Protein 3TXS (pdb70)

Nearest PDB structures (foldseek):
  3txs-assembly1_C  TM=1.005E+00  e=1.847E-13  Biquartavirus 44RR2
  8szz-assembly1_R  TM=8.416E-01  e=1.935E-01  synthetic construct
  8szz-assembly1_Q  TM=8.413E-01  e=2.069E-01  synthetic construct
  8szz-assembly1_v  TM=8.410E-01  e=2.069E-01  synthetic construct
  3txs-assembly1_C  TM=1.002E+00  e=6.430E-13  Biquartavirus 44RR2

CATH classification: 1.10.287.1060

Structure (mmCIF, N/CA/C/O backbone):
data_3TXS
#
_entry.id   3TXS
#
_cell.length_a   140.605
_cell.length_b   140.605
_cell.length_c   53.639
_cell.angle_alpha   90.00
_cell.angle_beta   90.00
_cell.angle_gamma   120.00
#
_symmetry.space_group_name_H-M   'H 3'
#
loop_
_entity.id
_entity.type
_entity.pdbx_description
1 polymer 'Terminase DNA packaging enzyme small subunit'
2 water water
#
loop_
_atom_site.group_PDB
_atom_site.id
_atom_site.type_symbol
_atom_site.label_atom_id
_atom_site.label_alt_id
_atom_site.label_comp_id
_atom_site.label_asym_id
_atom_site.label_entity_id
_atom_site.label_seq_id
_atom_site.pdbx_PDB_ins_code
_atom_site.Cartn_x
_atom_site.Cartn_y
_atom_site.Cartn_z
_atom_site.occupancy
_atom_site.B_iso_or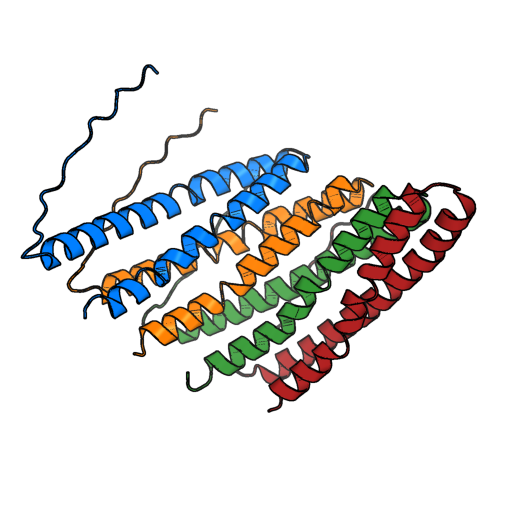_equiv
_atom_site.auth_seq_id
_atom_site.auth_comp_id
_atom_site.auth_asym_id
_atom_site.auth_atom_id
_atom_site.pdbx_PDB_model_num
ATOM 1 N N . GLN A 1 1 ? 35.148 4.592 44.414 1.00 53.33 25 GLN A N 1
ATOM 2 C CA . GLN A 1 1 ? 34.297 5.560 45.178 1.00 53.18 25 GLN A CA 1
ATOM 3 C C . GLN A 1 1 ? 35.098 6.321 46.247 1.00 52.64 25 GLN A C 1
ATOM 4 O O . GLN A 1 1 ? 35.553 5.721 47.230 1.00 52.94 25 GLN A O 1
ATOM 10 N N . VAL A 1 2 ? 35.271 7.635 46.069 1.00 51.68 26 VAL A N 1
ATOM 11 C CA . VAL A 1 2 ? 34.690 8.401 44.956 1.00 50.67 26 VAL A CA 1
ATOM 12 C C . VAL A 1 2 ? 35.380 8.080 43.625 1.00 49.74 26 VAL A C 1
ATOM 13 O O . VAL A 1 2 ? 36.600 8.223 43.499 1.00 49.88 26 VAL A O 1
ATOM 17 N N . TYR A 1 3 ? 34.592 7.631 42.646 1.00 48.38 27 TYR A N 1
ATOM 18 C CA . TYR A 1 3 ? 35.113 7.305 41.319 1.00 46.97 27 TYR A CA 1
ATOM 19 C C . TYR A 1 3 ? 35.677 8.554 40.662 1.00 46.06 27 TYR A C 1
ATOM 20 O O . TYR A 1 3 ? 35.185 9.658 40.897 1.00 45.90 27 TYR A O 1
ATOM 29 N N . ALA A 1 4 ? 36.721 8.375 39.857 1.00 44.91 28 ALA A N 1
ATOM 30 C CA . ALA A 1 4 ? 37.252 9.461 39.042 1.00 43.68 28 ALA A CA 1
ATOM 31 C C . ALA A 1 4 ? 36.136 9.946 38.118 1.00 42.74 28 ALA A C 1
ATOM 32 O O . ALA A 1 4 ? 35.421 9.125 37.538 1.00 42.79 28 ALA A O 1
ATOM 34 N N . PRO A 1 5 ? 35.958 11.275 38.004 1.00 41.58 29 PRO A N 1
ATOM 35 C CA . PRO A 1 5 ? 34.915 11.810 37.131 1.00 40.68 29 PRO A CA 1
ATOM 36 C C . PRO A 1 5 ? 35.249 11.553 35.672 1.00 39.59 29 PRO A C 1
ATOM 37 O O . PRO A 1 5 ? 36.427 11.530 35.304 1.00 39.84 29 PRO A O 1
ATOM 41 N N . LEU A 1 6 ? 34.225 11.342 34.850 1.00 38.04 30 LEU A N 1
ATOM 42 C CA . LEU A 1 6 ? 34.446 11.136 33.424 1.00 36.54 30 LEU A CA 1
ATOM 43 C C . LEU A 1 6 ? 34.909 12.425 32.755 1.00 35.89 30 LEU A C 1
ATOM 44 O O . LEU A 1 6 ? 34.315 13.482 32.957 1.00 35.82 30 LEU A O 1
ATOM 49 N N . VAL A 1 7 ? 35.978 12.338 31.971 1.00 35.23 31 VAL A N 1
ATOM 50 C CA . VAL A 1 7 ? 36.363 13.449 31.109 1.00 34.63 31 VAL A CA 1
ATOM 51 C C . VAL A 1 7 ? 35.868 13.121 29.709 1.00 33.96 31 VAL A C 1
ATOM 52 O O . VAL A 1 7 ? 36.257 12.108 29.117 1.00 33.97 31 VAL A O 1
ATOM 56 N N . LEU A 1 8 ? 34.987 13.972 29.197 1.00 37.85 32 LEU A N 1
ATOM 57 C CA . LEU A 1 8 ? 34.420 13.791 27.865 1.00 36.31 32 LEU A CA 1
ATOM 58 C C . LEU A 1 8 ? 35.450 14.139 26.792 1.00 36.17 32 LEU A C 1
ATOM 59 O O . LEU A 1 8 ? 36.285 15.023 26.992 1.00 37.86 32 LEU A O 1
ATOM 64 N N . ARG A 1 9 ? 35.384 13.446 25.659 1.00 34.62 33 ARG A N 1
ATOM 65 C CA . ARG A 1 9 ? 36.323 13.660 24.559 1.00 34.05 33 ARG A CA 1
ATOM 66 C C . ARG A 1 9 ? 35.568 14.031 23.288 1.00 32.94 33 ARG A C 1
ATOM 67 O O . ARG A 1 9 ? 34.655 13.324 22.875 1.00 31.88 33 ARG A O 1
ATOM 75 N N . ASP A 1 10 ? 35.944 15.158 22.692 1.00 33.13 34 ASP A N 1
ATOM 76 C CA . ASP A 1 10 ? 35.314 15.642 21.472 1.00 32.57 34 ASP A CA 1
ATOM 77 C C . ASP A 1 10 ? 35.901 14.963 20.259 1.00 31.92 34 ASP A C 1
ATOM 78 O O . ASP A 1 10 ? 37.128 14.896 20.123 1.00 32.65 34 ASP A O 1
ATOM 83 N N . PRO A 1 11 ? 35.033 14.486 19.353 1.00 30.59 35 PRO A N 1
ATOM 84 C CA . PRO A 1 11 ? 35.532 14.026 18.072 1.00 30.31 35 PRO A CA 1
ATOM 85 C C . PRO A 1 11 ? 35.833 15.216 17.167 1.00 30.99 35 PRO A C 1
ATOM 86 O O . PRO A 1 11 ? 35.406 16.343 17.441 1.00 31.20 35 PRO A O 1
ATOM 90 N N . VAL A 1 12 ? 36.587 14.965 16.108 1.00 31.34 36 VAL A N 1
ATOM 91 C CA . VAL A 1 12 ? 36.790 15.960 15.073 1.00 31.98 36 VAL A CA 1
ATOM 92 C C . VAL A 1 12 ? 35.824 15.609 13.951 1.00 31.54 36 VAL A C 1
ATOM 93 O O . VAL A 1 12 ? 35.867 14.498 13.414 1.00 30.65 36 VAL A O 1
ATOM 97 N N . SER A 1 13 ? 34.938 16.546 13.620 1.00 31.87 37 SER A N 1
ATOM 98 C CA . SER A 1 13 ? 33.899 16.295 12.620 1.00 31.83 37 SER A CA 1
ATOM 99 C C . SER A 1 13 ? 34.184 16.979 11.290 1.00 32.72 37 SER A C 1
ATOM 100 O O . SER A 1 13 ? 34.897 17.983 11.240 1.00 33.54 37 SER A O 1
ATOM 103 N N . ASN A 1 14 ? 33.624 16.425 10.217 1.00 32.74 38 ASN A N 1
ATOM 104 C CA . ASN A 1 14 ? 33.887 16.898 8.859 1.00 33.73 38 ASN A CA 1
ATOM 105 C C . ASN A 1 14 ? 32.605 16.903 8.024 1.00 33.85 38 ASN A C 1
ATOM 106 O O . ASN A 1 14 ? 32.402 15.997 7.222 1.00 32.77 38 ASN A O 1
ATOM 111 N N . PRO A 1 15 ? 31.728 17.919 8.211 1.00 34.85 39 PRO A N 1
ATOM 112 C CA . PRO A 1 15 ? 30.432 17.910 7.518 1.00 35.37 39 PRO A CA 1
ATOM 113 C C . PRO A 1 15 ? 30.558 17.871 5.990 1.00 36.50 39 PRO A C 1
ATOM 114 O O . PRO A 1 15 ? 29.674 17.344 5.311 1.00 36.54 39 PRO A O 1
ATOM 118 N N . ASN A 1 16 ? 31.647 18.415 5.459 1.00 37.50 40 ASN A N 1
ATOM 119 C CA . ASN A 1 16 ? 31.851 18.420 4.011 1.00 38.87 40 ASN A CA 1
ATOM 120 C C . ASN A 1 16 ? 32.842 17.360 3.510 1.00 38.38 40 ASN A C 1
ATOM 121 O O . ASN A 1 16 ? 33.228 17.352 2.337 1.00 38.84 40 ASN A O 1
ATOM 126 N N . ASN A 1 17 ? 33.231 16.466 4.417 1.00 37.44 41 ASN A N 1
ATOM 127 C CA . ASN A 1 17 ? 33.946 15.241 4.077 1.00 37.27 41 ASN A CA 1
ATOM 128 C C . ASN A 1 17 ? 33.526 14.147 5.056 1.00 35.82 41 ASN A C 1
ATOM 129 O O . ASN A 1 17 ? 34.343 13.597 5.802 1.00 35.74 41 ASN A O 1
ATOM 134 N N . ARG A 1 18 ? 32.233 13.834 5.029 1.00 35.08 42 ARG A N 1
ATOM 135 C CA . ARG A 1 18 ? 31.601 13.005 6.055 1.00 34.52 42 ARG A CA 1
ATOM 136 C C . ARG A 1 18 ? 32.051 11.546 6.047 1.00 33.12 42 ARG A C 1
ATOM 137 O O . ARG A 1 18 ? 32.009 10.895 7.088 1.00 32.22 42 ARG A O 1
ATOM 145 N N . LYS A 1 19 ? 32.499 11.031 4.900 1.00 33.07 43 LYS A N 1
ATOM 146 C CA . LYS A 1 19 ? 32.885 9.610 4.845 1.00 32.25 43 LYS A CA 1
ATOM 147 C C . LYS A 1 19 ? 33.891 9.215 5.932 1.00 31.24 43 LYS A C 1
ATOM 148 O O . LYS A 1 19 ? 33.778 8.138 6.508 1.00 30.37 43 LYS A O 1
ATOM 154 N N . ILE A 1 20 ? 34.853 10.090 6.224 1.00 30.83 44 ILE A N 1
ATOM 155 C CA . ILE A 1 20 ? 35.837 9.790 7.262 1.00 30.27 44 ILE A CA 1
ATOM 156 C C . ILE A 1 20 ? 35.191 9.695 8.659 1.00 28.73 44 ILE A C 1
ATOM 157 O O . ILE A 1 20 ? 35.574 8.846 9.462 1.00 27.84 44 ILE A O 1
ATOM 162 N N . ASP A 1 21 ? 34.187 10.537 8.914 1.00 28.17 45 ASP A N 1
ATOM 163 C CA . ASP A 1 21 ? 33.411 10.481 10.159 1.00 26.89 45 ASP A CA 1
ATOM 164 C C . ASP A 1 21 ? 32.578 9.217 10.209 1.00 26.00 45 ASP A C 1
ATOM 165 O O . ASP A 1 21 ? 32.443 8.594 11.254 1.00 25.34 45 ASP A O 1
ATOM 170 N N . GLN A 1 22 ? 31.997 8.865 9.069 1.00 25.90 46 GLN A N 1
ATOM 171 C CA . GLN A 1 22 ? 31.179 7.671 8.951 1.00 25.83 46 GLN A CA 1
ATOM 172 C C . GLN A 1 22 ? 32.033 6.426 9.239 1.00 25.20 46 GLN A C 1
ATOM 173 O O . GLN A 1 22 ? 31.609 5.538 9.985 1.00 24.13 46 GLN A O 1
ATOM 179 N N . ASP A 1 23 ? 33.240 6.384 8.672 1.00 25.42 47 ASP A N 1
ATOM 180 C CA . ASP A 1 23 ? 34.195 5.306 8.963 1.00 25.01 47 ASP A CA 1
ATOM 181 C C . ASP A 1 23 ? 34.472 5.208 10.467 1.00 24.60 47 ASP A C 1
ATOM 182 O O . ASP A 1 23 ? 34.383 4.123 11.041 1.00 24.13 47 ASP A O 1
ATOM 187 N N . ASP A 1 24 ? 34.806 6.338 11.096 1.00 24.08 48 ASP A N 1
ATOM 188 C CA . ASP A 1 24 ? 35.140 6.378 12.527 1.00 23.97 48 ASP A CA 1
ATOM 189 C C . ASP A 1 24 ? 33.954 5.973 13.395 1.00 23.43 48 ASP A C 1
ATOM 190 O O . ASP A 1 24 ? 34.117 5.296 14.422 1.00 22.83 48 ASP A O 1
ATOM 195 N N . ASP A 1 25 ? 32.759 6.386 12.979 1.00 23.25 49 ASP A N 1
ATOM 196 C CA . ASP A 1 25 ? 31.545 6.087 13.737 1.00 22.73 49 ASP A CA 1
ATOM 197 C C . ASP A 1 25 ? 31.154 4.618 13.644 1.00 22.34 49 ASP A C 1
ATOM 198 O O . ASP A 1 25 ? 30.684 4.037 14.617 1.00 20.62 49 ASP A O 1
ATOM 203 N N . TYR A 1 26 ? 31.373 4.015 12.479 1.00 22.38 50 TYR A N 1
ATOM 204 C CA . TYR A 1 26 ? 31.231 2.569 12.346 1.00 22.49 50 TYR A CA 1
ATOM 205 C C . TYR A 1 26 ? 32.133 1.835 13.351 1.00 22.77 50 TYR A C 1
ATOM 206 O O . TYR A 1 26 ? 31.683 0.907 14.031 1.00 22.61 50 TYR A O 1
ATOM 215 N N . GLU A 1 27 ? 33.396 2.253 13.451 1.00 22.94 51 GLU A N 1
ATOM 216 C CA . GLU A 1 27 ? 34.337 1.612 14.370 1.00 23.76 51 GLU A CA 1
ATOM 217 C C . GLU A 1 27 ? 33.891 1.782 15.825 1.00 23.30 51 GLU A C 1
ATOM 218 O O . GLU A 1 27 ? 33.979 0.844 16.620 1.00 23.17 51 GLU A O 1
ATOM 224 N N . LEU A 1 28 ? 33.391 2.970 16.159 1.00 23.15 52 LEU A N 1
ATOM 225 C CA . LEU A 1 28 ? 32.889 3.228 17.512 1.00 23.49 52 LEU A CA 1
ATOM 226 C C . LEU A 1 28 ? 31.671 2.366 17.822 1.00 22.95 52 LEU A C 1
ATOM 227 O O . LEU A 1 28 ? 31.613 1.741 18.879 1.00 22.76 52 LEU A O 1
ATOM 232 N N . VAL A 1 29 ? 30.713 2.337 16.897 1.00 22.95 53 VAL A N 1
ATOM 233 C CA . VAL A 1 29 ? 29.484 1.553 17.068 1.00 23.31 53 VAL A CA 1
ATOM 234 C C . VAL A 1 29 ? 29.806 0.063 17.211 1.00 23.11 53 VAL A C 1
ATOM 235 O O . VAL A 1 29 ? 29.248 -0.619 18.082 1.00 23.31 53 VAL A O 1
ATOM 239 N N . ARG A 1 30 ? 30.701 -0.438 16.362 1.00 22.95 54 ARG A N 1
ATOM 240 C CA . ARG A 1 30 ? 31.077 -1.852 16.425 1.00 22.92 54 ARG A CA 1
ATOM 241 C C . ARG A 1 30 ? 31.785 -2.191 17.735 1.00 23.32 54 ARG A C 1
ATOM 242 O O . ARG A 1 30 ? 31.490 -3.213 18.369 1.00 23.24 54 ARG A O 1
ATOM 250 N N . ARG A 1 31 ? 32.724 -1.342 18.137 1.00 23.89 55 ARG A N 1
ATOM 251 C CA . ARG A 1 31 ? 33.383 -1.491 19.430 1.00 24.88 55 ARG A CA 1
ATOM 252 C C . ARG A 1 31 ? 32.371 -1.580 20.579 1.00 24.74 55 ARG A C 1
ATOM 253 O O . ARG A 1 31 ? 32.444 -2.500 21.392 1.00 24.86 55 ARG A O 1
ATOM 261 N N . ASN A 1 32 ? 31.435 -0.631 20.639 1.00 24.99 56 ASN A N 1
ATOM 262 C CA . ASN A 1 32 ? 30.378 -0.630 21.671 1.00 25.25 56 ASN A CA 1
ATOM 263 C C . ASN A 1 32 ? 29.523 -1.892 21.659 1.00 25.01 56 ASN A C 1
ATOM 264 O O . ASN A 1 32 ? 29.138 -2.392 22.713 1.00 24.24 56 ASN A O 1
ATOM 269 N N . MET A 1 33 ? 29.207 -2.386 20.467 1.00 24.85 57 MET A N 1
ATOM 270 C CA . MET A 1 33 ? 28.440 -3.624 20.330 1.00 25.75 57 MET A CA 1
ATOM 271 C C . MET A 1 33 ? 29.212 -4.825 20.892 1.00 24.80 57 MET A C 1
ATOM 272 O O . MET A 1 33 ? 28.634 -5.679 21.564 1.00 24.26 57 MET A O 1
ATOM 277 N N . HIS A 1 34 ? 30.513 -4.880 20.614 1.00 24.12 58 HIS A N 1
ATOM 278 C CA . HIS A 1 34 ? 31.364 -5.925 21.171 1.00 23.68 58 HIS A CA 1
ATOM 279 C C . HIS A 1 34 ? 31.448 -5.772 22.680 1.00 24.01 58 HIS A C 1
ATOM 280 O O . HIS A 1 34 ? 31.369 -6.760 23.406 1.00 24.02 58 HIS A O 1
ATOM 287 N N . TYR A 1 35 ? 31.563 -4.532 23.151 1.00 23.25 59 TYR A N 1
ATOM 288 C CA . TYR A 1 35 ? 31.592 -4.273 24.594 1.00 23.78 59 TYR A CA 1
ATOM 289 C C . TYR A 1 35 ? 30.302 -4.754 25.251 1.00 24.11 59 TYR A C 1
ATOM 290 O O . TYR A 1 35 ? 30.338 -5.376 26.303 1.00 24.51 59 TYR A O 1
ATOM 299 N N . GLN A 1 36 ? 29.165 -4.477 24.613 1.00 24.15 60 GLN A N 1
ATOM 300 C CA . GLN A 1 36 ? 27.874 -4.888 25.152 1.00 24.51 60 GLN A CA 1
ATOM 301 C C . GLN A 1 36 ? 27.742 -6.403 25.195 1.00 24.64 60 GLN A C 1
ATOM 302 O O . GLN A 1 36 ? 27.266 -6.947 26.183 1.00 24.63 60 GLN A O 1
ATOM 308 N N . SER A 1 37 ? 28.168 -7.067 24.123 1.00 24.56 61 SER A N 1
ATOM 309 C CA . SER A 1 37 ? 28.184 -8.530 24.074 1.00 25.34 61 SER A CA 1
ATOM 310 C C . SER A 1 37 ? 28.946 -9.077 25.277 1.00 25.78 61 SER A C 1
ATOM 311 O O . SER A 1 37 ? 28.441 -9.939 26.007 1.00 26.19 61 SER A O 1
ATOM 314 N N . GLN A 1 38 ? 30.143 -8.533 25.502 1.00 25.16 62 GLN A N 1
ATOM 315 C CA . GLN A 1 38 ? 31.007 -8.989 26.589 1.00 25.68 62 GLN A CA 1
ATOM 316 C C . GLN A 1 38 ? 30.388 -8.741 27.957 1.00 25.57 62 GLN A C 1
ATOM 317 O O . GLN A 1 38 ? 30.450 -9.612 28.820 1.00 25.73 62 GLN A O 1
ATOM 323 N N . MET A 1 39 ? 29.776 -7.570 28.146 1.00 24.82 63 MET A N 1
ATOM 324 C CA A MET A 1 39 ? 29.191 -7.234 29.442 0.50 25.57 63 MET A CA 1
ATOM 325 C CA B MET A 1 39 ? 29.169 -7.202 29.432 0.50 24.99 63 MET A CA 1
ATOM 326 C C . MET A 1 39 ? 27.923 -8.034 29.731 1.00 25.32 63 MET A C 1
ATOM 327 O O . MET A 1 39 ? 27.723 -8.491 30.859 1.00 25.14 63 MET A O 1
ATOM 336 N N . LEU A 1 40 ? 27.089 -8.228 28.710 1.00 24.39 64 LEU A N 1
ATOM 337 C CA . LEU A 1 40 ? 25.864 -9.017 28.861 1.00 24.49 64 LEU A CA 1
ATOM 338 C C . LEU A 1 40 ? 26.177 -10.457 29.236 1.00 25.10 64 LEU A C 1
ATOM 339 O O . LEU A 1 40 ? 25.539 -11.020 30.127 1.00 25.25 64 LEU A O 1
ATOM 344 N N . LEU A 1 41 ? 27.172 -11.045 28.577 1.00 25.27 65 LEU A N 1
ATOM 345 C CA . LEU A 1 41 ? 27.548 -12.432 28.874 1.00 26.50 65 LEU A CA 1
ATOM 346 C C . LEU A 1 41 ? 28.099 -12.568 30.282 1.00 27.12 65 LEU A C 1
ATOM 347 O O . LEU A 1 41 ? 27.826 -13.557 30.957 1.00 27.99 65 LEU A O 1
ATOM 352 N N . ASP A 1 42 ? 28.875 -11.571 30.713 1.00 27.34 66 ASP A N 1
ATOM 353 C CA . ASP A 1 42 ? 29.494 -11.561 32.034 1.00 28.71 66 ASP A CA 1
ATOM 354 C C . ASP A 1 42 ? 28.410 -11.524 33.109 1.00 28.68 66 ASP A C 1
ATOM 355 O O . ASP A 1 42 ? 28.458 -12.268 34.096 1.00 29.67 66 ASP A O 1
ATOM 360 N N . MET A 1 43 ? 27.423 -10.656 32.904 1.00 27.71 67 MET A N 1
ATOM 361 C CA . MET A 1 43 ? 26.295 -10.558 33.820 1.00 27.42 67 MET A CA 1
ATOM 362 C C . MET A 1 43 ? 25.455 -11.835 33.803 1.00 27.11 67 MET A C 1
ATOM 363 O O . MET A 1 43 ? 25.077 -12.336 34.854 1.00 26.92 67 MET A O 1
ATOM 368 N N . ALA A 1 44 ? 25.180 -12.355 32.610 1.00 26.67 68 ALA A N 1
ATOM 369 C CA . ALA A 1 44 ? 24.322 -13.537 32.452 1.00 27.03 68 ALA A CA 1
ATOM 370 C C . ALA A 1 44 ? 24.844 -14.770 33.203 1.00 28.28 68 ALA A C 1
ATOM 371 O O . ALA A 1 44 ? 24.069 -15.503 33.830 1.00 28.30 68 ALA A O 1
ATOM 373 N N . LYS A 1 45 ? 26.149 -15.010 33.125 1.00 28.74 69 LYS A N 1
ATOM 374 C CA . LYS A 1 45 ? 26.750 -16.177 33.784 1.00 30.16 69 LYS A CA 1
ATOM 375 C C . LYS A 1 45 ? 26.524 -16.150 35.292 1.00 30.71 69 LYS A C 1
ATOM 376 O O . LYS A 1 45 ? 26.198 -17.170 35.902 1.00 31.05 69 LYS A O 1
ATOM 382 N N . ILE A 1 46 ? 26.678 -14.970 35.882 1.00 30.05 70 ILE A N 1
ATOM 383 C CA . ILE A 1 46 ? 26.490 -14.806 37.327 1.00 30.91 70 ILE A CA 1
ATOM 384 C C . ILE A 1 46 ? 25.006 -14.807 37.685 1.00 30.02 70 ILE A C 1
ATOM 385 O O . ILE A 1 46 ? 24.602 -15.450 38.659 1.00 30.94 70 ILE A O 1
ATOM 390 N N . ALA A 1 47 ? 24.199 -14.103 36.891 1.00 28.91 71 ALA A N 1
ATOM 391 C CA . ALA A 1 47 ? 22.752 -14.046 37.119 1.00 27.64 71 ALA A CA 1
ATOM 392 C C . ALA A 1 47 ? 22.129 -15.434 37.042 1.00 27.74 71 ALA A C 1
ATOM 393 O O . ALA A 1 47 ? 21.241 -15.766 37.833 1.00 28.17 71 ALA A O 1
ATOM 395 N N . LEU A 1 48 ? 22.596 -16.241 36.090 1.00 27.04 72 LEU A N 1
ATOM 396 C CA . LEU A 1 48 ? 22.135 -17.620 35.956 1.00 27.36 72 LEU A CA 1
ATOM 397 C C . LEU A 1 48 ? 22.393 -18.448 37.212 1.00 28.85 72 LEU A C 1
ATOM 398 O O . LEU A 1 48 ? 21.487 -19.093 37.736 1.00 29.00 72 LEU A O 1
ATOM 403 N N . GLU A 1 49 ? 23.630 -18.437 37.695 1.00 29.74 73 GLU A N 1
ATOM 404 C CA . GLU A 1 49 ? 23.951 -19.252 38.856 1.00 31.43 73 GLU A CA 1
ATOM 405 C C . GLU A 1 49 ? 23.222 -18.740 40.097 1.00 31.93 73 GLU A C 1
ATOM 406 O O . GLU A 1 49 ? 22.722 -19.537 40.904 1.00 33.02 73 GLU A O 1
ATOM 412 N N . ASN A 1 50 ? 23.143 -17.417 40.237 1.00 31.54 74 ASN A N 1
ATOM 413 C CA . ASN A 1 50 ? 22.384 -16.797 41.334 1.00 32.23 74 ASN A CA 1
ATOM 414 C C . ASN A 1 50 ? 20.919 -17.235 41.308 1.00 32.10 74 ASN A C 1
ATOM 415 O O . ASN A 1 50 ? 20.346 -17.559 42.346 1.00 32.08 74 ASN A O 1
ATOM 420 N N . ALA A 1 51 ? 20.324 -17.231 40.112 1.00 31.43 75 ALA A N 1
ATOM 421 C CA . ALA A 1 51 ? 18.925 -17.624 39.917 1.00 31.72 75 ALA A CA 1
ATOM 422 C C . ALA A 1 51 ? 18.703 -19.100 40.204 1.00 32.83 75 ALA A C 1
ATOM 423 O O . ALA A 1 51 ? 17.676 -19.473 40.776 1.00 33.60 75 ALA A O 1
ATOM 425 N N . LYS A 1 52 ? 19.673 -19.933 39.822 1.00 33.70 76 LYS A N 1
ATOM 426 C CA . LYS A 1 52 ? 19.583 -21.383 40.006 1.00 35.19 76 LYS A CA 1
ATOM 427 C C . LYS A 1 52 ? 19.556 -21.741 41.481 1.00 37.19 76 LYS A C 1
ATOM 428 O O . LYS A 1 52 ? 18.863 -22.672 41.888 1.00 38.13 76 LYS A O 1
ATOM 434 N N . ASN A 1 53 ? 20.284 -20.966 42.276 1.00 38.11 77 ASN A N 1
ATOM 435 C CA . ASN A 1 53 ? 20.477 -21.261 43.692 1.00 40.47 77 ASN A CA 1
ATOM 436 C C . ASN A 1 53 ? 19.581 -20.455 44.644 1.00 40.91 77 ASN A C 1
ATOM 437 O O . ASN A 1 53 ? 19.533 -20.723 45.853 1.00 42.16 77 ASN A O 1
ATOM 442 N N . ALA A 1 54 ? 18.871 -19.474 44.094 1.00 40.66 78 ALA A N 1
ATOM 443 C CA . ALA A 1 54 ? 18.092 -18.526 44.888 1.00 41.00 78 ALA A CA 1
ATOM 444 C C . ALA A 1 54 ? 16.789 -19.087 45.442 1.00 41.86 78 ALA A C 1
ATOM 445 O O . ALA A 1 54 ? 16.314 -18.615 46.478 1.00 42.95 78 ALA A O 1
ATOM 447 N N . ASP A 1 55 ? 16.227 -20.093 44.765 1.00 42.21 79 ASP A N 1
ATOM 448 C CA . ASP A 1 55 ? 14.885 -20.633 45.074 1.00 42.68 79 ASP A CA 1
ATOM 449 C C . ASP A 1 55 ? 13.896 -19.465 45.112 1.00 41.32 79 ASP A C 1
ATOM 450 O O . ASP A 1 55 ? 13.152 -19.272 46.082 1.00 41.34 79 ASP A O 1
ATOM 455 N N . SER A 1 56 ? 13.927 -18.679 44.038 1.00 39.25 80 SER A N 1
ATOM 456 C CA . SER A 1 56 ? 13.278 -17.379 44.001 1.00 37.93 80 SER A CA 1
ATOM 457 C C . SER A 1 56 ? 12.791 -17.040 42.592 1.00 36.03 80 SER A C 1
ATOM 458 O O . SER A 1 56 ? 13.602 -16.826 41.683 1.00 35.52 80 SER A O 1
ATOM 461 N N . PRO A 1 57 ? 11.458 -17.014 42.400 1.00 34.74 81 PRO A N 1
ATOM 462 C CA . PRO A 1 57 ? 10.865 -16.618 41.123 1.00 32.97 81 PRO A CA 1
ATOM 463 C C . PRO A 1 57 ? 11.374 -15.270 40.619 1.00 31.44 81 PRO A C 1
ATOM 464 O O . PRO A 1 57 ? 11.603 -15.107 39.415 1.00 29.93 81 PRO A O 1
ATOM 468 N N . ARG A 1 58 ? 11.562 -14.315 41.527 1.00 30.91 82 ARG A N 1
ATOM 469 C CA . ARG A 1 58 ? 12.068 -12.996 41.147 1.00 30.62 82 ARG A CA 1
ATOM 470 C C . ARG A 1 58 ? 13.389 -13.101 40.379 1.00 29.72 82 ARG A C 1
ATOM 471 O O . ARG A 1 58 ? 13.574 -12.445 39.355 1.00 28.95 82 ARG A O 1
ATOM 479 N N . HIS A 1 59 ? 14.297 -13.939 40.876 1.00 30.33 83 HIS A N 1
ATOM 480 C CA . HIS A 1 59 ? 15.594 -14.153 40.232 1.00 30.30 83 HIS A CA 1
ATOM 481 C C . HIS A 1 59 ? 15.450 -14.710 38.816 1.00 29.71 83 HIS A C 1
ATOM 482 O O . HIS A 1 59 ? 16.133 -14.261 37.887 1.00 29.35 83 HIS A O 1
ATOM 489 N N . VAL A 1 60 ? 14.550 -15.677 38.654 1.00 29.52 84 VAL A N 1
ATOM 490 C CA . VAL A 1 60 ? 14.303 -16.286 37.343 1.00 29.30 84 VAL A CA 1
ATOM 491 C C . VAL A 1 60 ? 13.685 -15.251 36.391 1.00 28.70 84 VAL A C 1
ATOM 492 O O . VAL A 1 60 ? 14.044 -15.195 35.215 1.00 28.04 84 VAL A O 1
ATOM 496 N N . GLU A 1 61 ? 12.772 -14.435 36.919 1.00 28.87 85 GLU A N 1
ATOM 497 C CA . GLU A 1 61 ? 12.087 -13.400 36.143 1.00 29.30 85 GLU A CA 1
ATOM 498 C C . GLU A 1 61 ? 13.078 -12.401 35.552 1.00 28.39 85 GLU A C 1
ATOM 499 O O . GLU A 1 61 ? 13.003 -12.062 34.358 1.00 27.61 85 GLU A O 1
ATOM 505 N N . VAL A 1 62 ? 14.020 -11.951 36.376 1.00 28.35 86 VAL A N 1
ATOM 506 C CA . VAL A 1 62 ? 15.007 -10.969 35.927 1.00 28.39 86 VAL A CA 1
ATOM 507 C C . VAL A 1 62 ? 16.025 -11.631 34.995 1.00 27.89 86 VAL A C 1
ATOM 508 O O . VAL A 1 62 ? 16.549 -10.997 34.072 1.00 27.54 86 VAL A O 1
ATOM 512 N N . PHE A 1 63 ? 16.283 -12.916 35.214 1.00 28.27 87 PHE A N 1
ATOM 513 C CA . PHE A 1 63 ? 17.163 -13.640 34.320 1.00 27.72 87 PHE A CA 1
ATOM 514 C C . PHE A 1 63 ? 16.563 -13.724 32.919 1.00 27.18 87 PHE A C 1
ATOM 515 O O . PHE A 1 63 ? 17.277 -13.516 31.939 1.00 26.61 87 PHE A O 1
ATOM 523 N N . ALA A 1 64 ? 15.266 -14.023 32.833 1.00 26.84 88 ALA A N 1
ATOM 524 C CA . ALA A 1 64 ? 14.562 -14.035 31.542 1.00 26.68 88 ALA A CA 1
ATOM 525 C C . ALA A 1 64 ? 14.596 -12.662 30.872 1.00 26.74 88 ALA A C 1
ATOM 526 O O . ALA A 1 64 ? 14.811 -12.554 29.663 1.00 26.12 88 ALA A O 1
ATOM 528 N N . GLN A 1 65 ? 14.388 -11.612 31.666 1.00 26.82 89 GLN A N 1
ATOM 529 C CA . GLN A 1 65 ? 14.511 -10.232 31.184 1.00 27.25 89 GLN A CA 1
ATOM 530 C C . GLN A 1 65 ? 15.899 -9.944 30.602 1.00 26.47 89 GLN A C 1
ATOM 531 O O . GLN A 1 65 ? 16.016 -9.319 29.537 1.00 26.47 89 GLN A O 1
ATOM 537 N N . LEU A 1 66 ? 16.935 -10.417 31.292 1.00 26.49 90 LEU A N 1
ATOM 538 C CA . LEU A 1 66 ? 18.325 -10.254 30.862 1.00 26.06 90 LEU A CA 1
ATOM 539 C C . LEU A 1 66 ? 18.579 -10.952 29.529 1.00 26.30 90 LEU A C 1
ATOM 540 O O . LEU A 1 66 ? 19.249 -10.400 28.637 1.00 26.30 90 LEU A O 1
ATOM 545 N N . MET A 1 67 ? 18.027 -12.159 29.397 1.00 25.72 91 MET A N 1
ATOM 546 C CA . MET A 1 67 ? 18.099 -12.930 28.156 1.00 26.04 91 MET A CA 1
ATOM 547 C C . MET A 1 67 ? 17.415 -12.200 27.011 1.00 25.02 91 MET A C 1
ATOM 548 O O . MET A 1 67 ? 17.919 -12.203 25.894 1.00 25.33 91 MET A O 1
ATOM 553 N N . GLY A 1 68 ? 16.272 -11.575 27.299 1.00 24.79 92 GLY A N 1
ATOM 554 C CA . GLY A 1 68 ? 15.557 -10.770 26.309 1.00 25.01 92 GLY A CA 1
ATOM 555 C C . GLY A 1 68 ? 16.409 -9.630 25.785 1.00 24.90 92 GLY A C 1
ATOM 556 O O . GLY A 1 68 ? 16.461 -9.376 24.574 1.00 24.52 92 GLY A O 1
ATOM 557 N N . GLN A 1 69 ? 17.100 -8.958 26.694 1.00 25.03 93 GLN A N 1
ATOM 558 C CA . GLN A 1 69 ? 17.962 -7.845 26.311 1.00 25.50 93 GLN A CA 1
ATOM 559 C C . GLN A 1 69 ? 19.180 -8.330 25.546 1.00 25.78 93 GLN A C 1
ATOM 560 O O . GLN A 1 69 ? 19.621 -7.687 24.587 1.00 25.96 93 GLN A O 1
ATOM 566 N N . MET A 1 70 ? 19.725 -9.468 25.974 1.00 26.29 94 MET A N 1
ATOM 567 C CA A MET A 1 70 ? 20.863 -10.065 25.294 0.70 26.84 94 MET A CA 1
ATOM 568 C CA B MET A 1 70 ? 20.863 -10.074 25.294 0.30 26.64 94 MET A CA 1
ATOM 569 C C . MET A 1 70 ? 20.505 -10.369 23.838 1.00 26.85 94 MET A C 1
ATOM 570 O O . MET A 1 70 ? 21.274 -10.075 22.926 1.00 27.08 94 MET A O 1
ATOM 579 N N . THR A 1 71 ? 19.320 -10.937 23.619 1.00 26.38 95 THR A N 1
ATOM 580 C CA . THR A 1 71 ? 18.859 -11.257 22.265 1.00 26.45 95 THR A CA 1
ATOM 581 C C . THR A 1 71 ? 18.672 -10.006 21.398 1.00 26.74 95 THR A C 1
ATOM 582 O O . THR A 1 71 ? 19.089 -9.970 20.233 1.00 26.09 95 THR A O 1
ATOM 586 N N . THR A 1 72 ? 18.027 -9.004 21.980 1.00 26.83 96 THR A N 1
ATOM 587 C CA . THR A 1 72 ? 17.779 -7.714 21.323 1.00 27.94 96 THR A CA 1
ATOM 588 C C . THR A 1 72 ? 19.088 -7.045 20.928 1.00 28.41 96 THR A C 1
ATOM 589 O O . THR A 1 72 ? 19.263 -6.627 19.781 1.00 28.67 96 THR A O 1
ATOM 593 N N . THR A 1 73 ? 20.012 -6.955 21.881 1.00 28.52 97 THR A N 1
ATOM 594 C CA . THR A 1 73 ? 21.306 -6.335 21.629 1.00 29.23 97 THR A CA 1
ATOM 595 C C . THR A 1 73 ? 22.079 -7.157 20.598 1.00 29.99 97 THR A C 1
ATOM 596 O O . THR A 1 73 ? 22.623 -6.616 19.632 1.00 30.47 97 THR A O 1
ATOM 600 N N . ASN A 1 74 ? 22.071 -8.472 20.777 1.00 31.06 98 ASN A N 1
ATOM 601 C CA . ASN A 1 74 ? 22.703 -9.400 19.839 1.00 31.67 98 ASN A CA 1
ATOM 602 C C . ASN A 1 74 ? 22.229 -9.271 18.385 1.00 31.91 98 ASN A C 1
ATOM 603 O O . ASN A 1 74 ? 23.058 -9.223 17.464 1.00 31.85 98 ASN A O 1
ATOM 608 N N . LYS A 1 75 ? 20.909 -9.199 18.177 1.00 31.92 99 LYS A N 1
ATOM 609 C CA . LYS A 1 75 ? 20.330 -9.122 16.830 1.00 32.33 99 LYS A CA 1
ATOM 610 C C . LYS A 1 75 ? 20.690 -7.822 16.084 1.00 31.71 99 LYS A C 1
ATOM 611 O O . LYS A 1 75 ? 20.683 -7.772 14.839 1.00 31.20 99 LYS A O 1
ATOM 617 N N . GLU A 1 76 ? 21.025 -6.784 16.844 1.00 30.33 100 GLU A N 1
ATOM 618 C CA . GLU A 1 76 ? 21.416 -5.501 16.266 1.00 30.35 100 GLU A CA 1
ATOM 619 C C . GLU A 1 76 ? 22.762 -5.546 15.534 1.00 30.37 100 GLU A C 1
ATOM 620 O O . GLU A 1 76 ? 23.024 -4.718 14.665 1.00 29.63 100 GLU A O 1
ATOM 626 N N . MET A 1 77 ? 23.592 -6.538 15.854 1.00 30.33 101 MET A N 1
ATOM 627 C CA . MET A 1 77 ? 24.900 -6.666 15.216 1.00 31.74 101 MET A CA 1
ATOM 628 C C . MET A 1 77 ? 24.803 -6.875 13.701 1.00 30.81 101 MET A C 1
ATOM 629 O O . MET A 1 77 ? 25.501 -6.216 12.933 1.00 30.15 101 MET A O 1
ATOM 634 N N . LEU A 1 78 ? 23.945 -7.795 13.267 1.00 30.24 102 LEU A N 1
ATOM 635 C CA . LEU A 1 78 ? 23.794 -8.027 11.834 1.00 30.63 102 LEU A CA 1
ATOM 636 C C . LEU A 1 78 ? 22.960 -6.935 11.177 1.00 30.14 102 LEU A C 1
ATOM 637 O O . LEU A 1 78 ? 23.129 -6.649 9.988 1.00 30.25 102 LEU A O 1
ATOM 642 N N . LYS A 1 79 ? 22.070 -6.315 11.954 1.00 29.88 103 LYS A N 1
ATOM 643 C CA . LYS A 1 79 ? 21.324 -5.149 11.470 1.00 30.16 103 LYS A CA 1
ATOM 644 C C . LYS A 1 79 ? 22.289 -4.013 11.133 1.00 28.71 103 LYS A C 1
ATOM 645 O O . LYS A 1 79 ? 22.131 -3.349 10.108 1.00 28.44 103 LYS A O 1
ATOM 651 N N . MET A 1 80 ? 23.290 -3.812 11.993 1.00 27.41 104 MET A N 1
ATOM 652 C CA A MET A 1 80 ? 24.359 -2.828 11.768 0.50 27.19 104 MET A CA 1
ATOM 653 C CA B MET A 1 80 ? 24.317 -2.808 11.753 0.50 26.82 104 MET A CA 1
ATOM 654 C C . MET A 1 80 ? 25.020 -3.029 10.405 1.00 27.00 104 MET A C 1
ATOM 655 O O . MET A 1 80 ? 25.236 -2.076 9.650 1.00 27.33 104 MET A O 1
ATOM 664 N N . HIS A 1 81 ? 25.361 -4.277 10.093 1.00 26.63 105 HIS A N 1
ATOM 665 C CA . HIS A 1 81 ? 25.996 -4.574 8.810 1.00 27.13 105 HIS A CA 1
ATOM 666 C C . HIS A 1 81 ? 25.064 -4.314 7.630 1.00 28.11 105 HIS A C 1
ATOM 667 O O . HIS A 1 81 ? 25.500 -3.823 6.591 1.00 28.59 105 HIS A O 1
ATOM 674 N N . LYS A 1 82 ? 23.780 -4.625 7.797 1.00 28.62 106 LYS A N 1
ATOM 675 C CA . LYS A 1 82 ? 22.783 -4.289 6.781 1.00 30.81 106 LYS A CA 1
ATOM 676 C C . LYS A 1 82 ? 22.718 -2.764 6.604 1.00 30.45 106 LYS A C 1
ATOM 677 O O . LYS A 1 82 ? 22.653 -2.260 5.474 1.00 30.64 106 LYS A O 1
ATOM 683 N N . GLU A 1 83 ? 22.745 -2.041 7.723 1.00 29.53 107 GLU A N 1
ATOM 684 C CA . GLU A 1 83 ? 22.731 -0.572 7.693 1.00 30.30 107 GLU A CA 1
ATOM 685 C C . GLU A 1 83 ? 23.937 0.000 6.956 1.00 30.28 107 GLU A C 1
ATOM 686 O O . GLU A 1 83 ? 23.810 0.937 6.158 1.00 30.14 107 GLU A O 1
ATOM 692 N N . MET A 1 84 ? 25.106 -0.570 7.231 1.00 29.80 108 MET A N 1
ATOM 693 C CA . MET A 1 84 ? 26.352 -0.144 6.600 1.00 30.53 108 MET A CA 1
ATOM 694 C C . MET A 1 84 ? 26.357 -0.458 5.106 1.00 31.67 108 MET A C 1
ATOM 695 O O . MET A 1 84 ? 26.864 0.330 4.301 1.00 32.53 108 MET A O 1
ATOM 700 N N . LYS A 1 85 ? 25.796 -1.611 4.745 1.00 32.77 109 LYS A N 1
ATOM 701 C CA . LYS A 1 85 ? 25.622 -1.990 3.341 1.00 34.80 109 LYS A CA 1
ATOM 702 C C . LYS A 1 85 ? 24.778 -0.946 2.597 1.00 36.23 109 LYS A C 1
ATOM 703 O O . LYS A 1 85 ? 25.162 -0.495 1.514 1.00 36.64 109 LYS A O 1
ATOM 709 N N . ASP A 1 86 ? 23.648 -0.548 3.186 1.00 37.10 110 ASP A N 1
ATOM 710 C CA . ASP A 1 86 ? 22.795 0.498 2.592 1.00 39.07 110 ASP A CA 1
ATOM 711 C C . ASP A 1 86 ? 23.520 1.835 2.495 1.00 39.52 110 ASP A C 1
ATOM 712 O O . ASP A 1 86 ? 23.450 2.521 1.467 1.00 39.65 110 ASP A O 1
ATOM 717 N N . LEU A 1 87 ? 24.214 2.188 3.575 1.00 39.42 111 LEU A N 1
ATOM 718 C CA . LEU A 1 87 ? 24.873 3.479 3.717 1.00 40.49 111 LEU A CA 1
ATOM 719 C C . LEU A 1 87 ? 25.950 3.716 2.657 1.00 42.18 111 LEU A C 1
ATOM 720 O O . LEU A 1 87 ? 25.995 4.785 2.051 1.00 42.97 111 LEU A O 1
ATOM 725 N N . ALA A 1 88 ? 26.799 2.716 2.427 1.00 43.35 112 ALA A N 1
ATOM 726 C CA . ALA A 1 88 ? 27.903 2.840 1.480 1.00 45.21 112 ALA A CA 1
ATOM 727 C C . ALA A 1 88 ? 27.792 1.847 0.317 1.00 46.72 112 ALA A C 1
ATOM 728 O O . ALA A 1 88 ? 28.325 0.733 0.395 1.00 47.19 112 ALA A O 1
ATOM 730 N N . GLY A 1 89 ? 27.120 2.238 -0.769 1.00 48.45 113 GLY A N 1
ATOM 731 C CA . GLY A 1 89 ? 26.526 3.565 -0.915 1.00 49.27 113 GLY A CA 1
ATOM 732 C C . GLY A 1 89 ? 25.165 3.546 -1.589 1.00 50.42 113 GLY A C 1
ATOM 733 O O . GLY A 1 89 ? 24.695 4.572 -2.090 1.00 51.13 113 GLY A O 1
ATOM 734 N N . GLN B 1 1 ? 32.946 -13.514 48.518 1.00 55.15 25 GLN B N 1
ATOM 735 C CA . GLN B 1 1 ? 33.757 -13.477 47.262 1.00 54.89 25 GLN B CA 1
ATOM 736 C C . GLN B 1 1 ? 33.290 -12.390 46.280 1.00 54.52 25 GLN B C 1
ATOM 737 O O . GLN B 1 1 ? 32.256 -12.528 45.611 1.00 54.60 25 GLN B O 1
ATOM 743 N N . VAL B 1 2 ? 34.073 -11.315 46.213 1.00 53.84 26 VAL B N 1
ATOM 744 C CA . VAL B 1 2 ? 33.848 -10.215 45.275 1.00 52.91 26 VAL B CA 1
ATOM 745 C C . VAL B 1 2 ? 34.317 -10.641 43.884 1.00 52.12 26 VAL B C 1
ATOM 746 O O . VAL B 1 2 ? 35.485 -10.990 43.697 1.00 52.34 26 VAL B O 1
ATOM 750 N N . TYR B 1 3 ? 33.401 -10.618 42.916 1.00 50.81 27 TYR B N 1
ATOM 751 C CA . TYR B 1 3 ? 33.698 -11.065 41.555 1.00 49.43 27 TYR B CA 1
ATOM 752 C C . TYR B 1 3 ? 34.785 -10.224 40.895 1.00 48.47 27 TYR B C 1
ATOM 753 O O . TYR B 1 3 ? 34.876 -9.016 41.129 1.00 48.46 27 TYR B O 1
ATOM 762 N N . ALA B 1 4 ? 35.617 -10.877 40.085 1.00 47.16 28 ALA B N 1
ATOM 763 C CA . ALA B 1 4 ? 36.682 -10.202 39.355 1.00 45.91 28 ALA B CA 1
ATOM 764 C C . ALA B 1 4 ? 36.072 -9.263 38.312 1.00 44.90 28 ALA B C 1
ATOM 765 O O . ALA B 1 4 ? 35.145 -9.661 37.599 1.00 44.84 28 ALA B O 1
ATOM 767 N N . PRO B 1 5 ? 36.570 -8.011 38.239 1.00 43.60 29 PRO B N 1
ATOM 768 C CA . PRO B 1 5 ? 36.082 -7.028 37.264 1.00 42.55 29 PRO B CA 1
ATOM 769 C C . PRO B 1 5 ? 36.282 -7.488 35.825 1.00 41.52 29 PRO B C 1
ATOM 770 O O . PRO B 1 5 ? 37.249 -8.192 35.527 1.00 41.43 29 PRO B O 1
ATOM 774 N N . LEU B 1 6 ? 35.366 -7.097 34.945 1.00 39.95 30 LEU B N 1
ATOM 775 C CA . LEU B 1 6 ? 35.472 -7.454 33.537 1.00 38.43 30 LEU B CA 1
ATOM 776 C C . LEU B 1 6 ? 36.526 -6.609 32.839 1.00 37.55 30 LEU B C 1
ATOM 777 O O . LEU B 1 6 ? 36.552 -5.388 32.986 1.00 37.54 30 LEU B O 1
ATOM 782 N N . VAL B 1 7 ? 37.405 -7.269 32.093 1.00 36.65 31 VAL B N 1
ATOM 783 C CA . VAL B 1 7 ? 38.366 -6.570 31.248 1.00 35.64 31 VAL B CA 1
ATOM 784 C C . VAL B 1 7 ? 37.839 -6.600 29.821 1.00 34.83 31 VAL B C 1
ATOM 785 O O . VAL B 1 7 ? 37.693 -7.670 29.226 1.00 34.75 31 VAL B O 1
ATOM 789 N N . LEU B 1 8 ? 37.539 -5.423 29.283 1.00 33.65 32 LEU B N 1
ATOM 790 C CA . LEU B 1 8 ? 36.952 -5.333 27.946 1.00 32.99 32 LEU B CA 1
ATOM 791 C C . LEU B 1 8 ? 38.005 -5.564 26.869 1.00 32.84 32 LEU B C 1
ATOM 792 O O . LEU B 1 8 ? 39.171 -5.212 27.044 1.00 32.74 32 LEU B O 1
ATOM 797 N N . ARG B 1 9 ? 37.577 -6.155 25.758 1.00 32.71 33 ARG B N 1
ATOM 798 C CA . ARG B 1 9 ? 38.467 -6.469 24.652 1.00 33.47 33 ARG B CA 1
ATOM 799 C C . ARG B 1 9 ? 38.025 -5.716 23.405 1.00 32.93 33 ARG B C 1
ATOM 800 O O . ARG B 1 9 ? 36.912 -5.911 22.918 1.00 32.50 33 ARG B O 1
ATOM 808 N N . ASP B 1 10 ? 38.891 -4.833 22.915 1.00 43.46 34 ASP B N 1
ATOM 809 C CA . ASP B 1 10 ? 38.610 -4.044 21.716 1.00 43.09 34 ASP B CA 1
ATOM 810 C C . ASP B 1 10 ? 38.787 -4.866 20.456 1.00 41.84 34 ASP B C 1
ATOM 811 O O . ASP B 1 10 ? 39.850 -5.455 20.251 1.00 42.92 34 ASP B O 1
ATOM 816 N N . PRO B 1 11 ? 37.768 -4.881 19.585 1.00 39.74 35 PRO B N 1
ATOM 817 C CA . PRO B 1 11 ? 37.953 -5.546 18.302 1.00 38.87 35 PRO B CA 1
ATOM 818 C C . PRO B 1 11 ? 38.758 -4.669 17.347 1.00 39.43 35 PRO B C 1
ATOM 819 O O . PRO B 1 11 ? 38.916 -3.470 17.589 1.00 39.60 35 PRO B O 1
ATOM 823 N N . VAL B 1 12 ? 39.271 -5.276 16.283 1.00 39.46 36 VAL B N 1
ATOM 824 C CA . VAL B 1 12 ? 39.882 -4.531 15.191 1.00 40.02 36 VAL B CA 1
ATOM 825 C C . VAL B 1 12 ? 38.821 -4.397 14.107 1.00 38.53 36 VAL B C 1
ATOM 826 O O . VAL B 1 12 ? 38.277 -5.397 13.642 1.00 37.41 36 VAL B O 1
ATOM 830 N N . SER B 1 13 ? 38.514 -3.162 13.722 1.00 38.38 37 SER B N 1
ATOM 831 C CA . SER B 1 13 ? 37.437 -2.922 12.761 1.00 37.74 37 SER B CA 1
ATOM 832 C C . SER B 1 13 ? 37.990 -2.430 11.432 1.00 38.76 37 SER B C 1
ATOM 833 O O . SER B 1 13 ? 39.087 -1.869 11.376 1.00 40.33 37 SER B O 1
ATOM 836 N N . ASN B 1 14 ? 37.223 -2.647 10.370 1.00 38.54 38 ASN B N 1
ATOM 837 C CA . ASN B 1 14 ? 37.693 -2.415 9.006 1.00 39.65 38 ASN B CA 1
ATOM 838 C C . ASN B 1 14 ? 36.593 -1.780 8.152 1.00 39.27 38 ASN B C 1
ATOM 839 O O . ASN B 1 14 ? 35.952 -2.472 7.353 1.00 38.82 38 ASN B O 1
ATOM 844 N N . PRO B 1 15 ? 36.364 -0.462 8.314 1.00 39.55 39 PRO B N 1
ATOM 845 C CA . PRO B 1 15 ? 35.245 0.192 7.622 1.00 39.35 39 PRO B CA 1
ATOM 846 C C . PRO B 1 15 ? 35.334 0.090 6.096 1.00 40.19 39 PRO B C 1
ATOM 847 O O . PRO B 1 15 ? 34.304 0.127 5.417 1.00 40.03 39 PRO B O 1
ATOM 851 N N . ASN B 1 16 ? 36.550 -0.060 5.576 1.00 41.38 40 ASN B N 1
ATOM 852 C CA . ASN B 1 16 ? 36.766 -0.166 4.130 1.00 42.29 40 ASN B CA 1
ATOM 853 C C . ASN B 1 16 ? 37.072 -1.588 3.636 1.00 42.03 40 ASN B C 1
ATOM 854 O O . ASN B 1 16 ? 37.393 -1.796 2.464 1.00 42.73 40 ASN B O 1
ATOM 859 N N . ASN B 1 17 ? 36.960 -2.555 4.545 1.00 40.78 41 ASN B N 1
ATOM 860 C CA . ASN B 1 17 ? 36.956 -3.978 4.206 1.00 40.24 41 ASN B CA 1
ATOM 861 C C . ASN B 1 17 ? 35.992 -4.696 5.146 1.00 38.23 41 ASN B C 1
ATOM 862 O O . ASN B 1 17 ? 36.376 -5.599 5.897 1.00 37.85 41 ASN B O 1
ATOM 867 N N . ARG B 1 18 ? 34.728 -4.289 5.090 1.00 36.86 42 ARG B N 1
ATOM 868 C CA . ARG B 1 18 ? 33.760 -4.670 6.119 1.00 35.71 42 ARG B CA 1
ATOM 869 C C . ARG B 1 18 ? 33.400 -6.153 6.106 1.00 34.22 42 ARG B C 1
ATOM 870 O O . ARG B 1 18 ? 32.974 -6.680 7.127 1.00 33.24 42 ARG B O 1
ATOM 878 N N . LYS B 1 19 ? 33.587 -6.826 4.968 1.00 34.17 43 LYS B N 1
ATOM 879 C CA . LYS B 1 19 ? 33.270 -8.260 4.869 1.00 33.61 43 LYS B CA 1
ATOM 880 C C . LYS B 1 19 ? 33.930 -9.090 5.976 1.00 32.69 43 LYS B C 1
ATOM 881 O O . LYS B 1 19 ? 33.291 -9.978 6.549 1.00 32.05 43 LYS B O 1
ATOM 887 N N . ILE B 1 20 ? 35.188 -8.804 6.296 1.00 32.95 44 ILE B N 1
ATOM 888 C CA . ILE B 1 20 ? 35.858 -9.565 7.366 1.00 32.82 44 ILE B CA 1
ATOM 889 C C . ILE B 1 20 ? 35.277 -9.290 8.763 1.00 31.52 44 ILE B C 1
ATOM 890 O O . ILE B 1 20 ? 35.235 -10.182 9.606 1.00 30.82 44 ILE B O 1
ATOM 895 N N . ASP B 1 21 ? 34.811 -8.061 8.979 1.00 30.59 45 ASP B N 1
ATOM 896 C CA . ASP B 1 21 ? 34.098 -7.698 10.208 1.00 29.45 45 ASP B CA 1
ATOM 897 C C . ASP B 1 21 ? 32.763 -8.418 10.292 1.00 28.56 45 ASP B C 1
ATOM 898 O O . ASP B 1 21 ? 32.361 -8.875 11.359 1.00 27.62 45 ASP B O 1
ATOM 903 N N . GLN B 1 22 ? 32.079 -8.510 9.153 1.00 28.17 46 GLN B N 1
ATOM 904 C CA . GLN B 1 22 ? 30.778 -9.165 9.064 1.00 27.97 46 GLN B CA 1
ATOM 905 C C . GLN B 1 22 ? 30.912 -10.660 9.368 1.00 27.53 46 GLN B C 1
ATOM 906 O O . GLN B 1 22 ? 30.104 -11.218 10.119 1.00 26.22 46 GLN B O 1
ATOM 912 N N . ASP B 1 23 ? 31.939 -11.293 8.799 1.00 27.67 47 ASP B N 1
ATOM 913 C CA . ASP B 1 23 ? 32.269 -12.691 9.129 1.00 28.38 47 ASP B CA 1
ATOM 914 C C . ASP B 1 23 ? 32.485 -12.879 10.635 1.00 27.55 47 ASP B C 1
ATOM 915 O O . ASP B 1 23 ? 31.920 -13.795 11.250 1.00 27.01 47 ASP B O 1
ATOM 920 N N . ASP B 1 24 ? 33.300 -12.005 11.219 1.00 27.80 48 ASP B N 1
ATOM 921 C CA . ASP B 1 24 ? 33.653 -12.073 12.640 1.00 27.99 48 ASP B CA 1
ATOM 922 C C . ASP B 1 24 ? 32.440 -11.860 13.531 1.00 26.76 48 ASP B C 1
ATOM 923 O O . ASP B 1 24 ? 32.316 -12.499 14.584 1.00 25.95 48 ASP B O 1
ATOM 928 N N . ASP B 1 25 ? 31.559 -10.948 13.114 1.00 26.30 49 ASP B N 1
ATOM 929 C CA . ASP B 1 25 ? 30.368 -10.620 13.913 1.00 25.65 49 ASP B CA 1
ATOM 930 C C . ASP B 1 25 ? 29.304 -11.708 13.789 1.00 24.53 49 ASP B C 1
ATOM 931 O O . ASP B 1 25 ? 28.592 -11.989 14.751 1.00 23.88 49 ASP B O 1
ATOM 936 N N . TYR B 1 26 ? 29.222 -12.342 12.624 1.00 24.39 50 TYR B N 1
ATOM 937 C CA . TYR B 1 26 ? 28.404 -13.550 12.507 1.00 23.84 50 TYR B CA 1
ATOM 938 C C . TYR B 1 26 ? 28.861 -14.583 13.537 1.00 24.38 50 TYR B C 1
ATOM 939 O O . TYR B 1 26 ? 28.035 -15.190 14.226 1.00 24.09 50 TYR B O 1
ATOM 948 N N . GLU B 1 27 ? 30.175 -14.802 13.637 1.00 25.22 51 GLU B N 1
ATOM 949 C CA . GLU B 1 27 ? 30.679 -15.829 14.556 1.00 26.37 51 GLU B CA 1
ATOM 950 C C . GLU B 1 27 ? 30.327 -15.442 15.985 1.00 25.49 51 GLU B C 1
ATOM 951 O O . GLU B 1 27 ? 29.935 -16.289 16.784 1.00 24.72 51 GLU B O 1
ATOM 957 N N . LEU B 1 28 ? 30.441 -14.156 16.294 1.00 25.50 52 LEU B N 1
ATOM 958 C CA . LEU B 1 28 ? 30.109 -13.664 17.646 1.00 26.41 52 LEU B CA 1
ATOM 959 C C . LEU B 1 28 ? 28.617 -13.822 17.951 1.00 24.92 52 LEU B C 1
ATOM 960 O O . LEU B 1 28 ? 28.239 -14.335 19.012 1.00 25.40 52 LEU B O 1
ATOM 965 N N . VAL B 1 29 ? 27.774 -13.373 17.029 1.00 24.33 53 VAL B N 1
ATOM 966 C CA . VAL B 1 29 ? 26.328 -13.513 17.171 1.00 23.71 53 VAL B CA 1
ATOM 967 C C . VAL B 1 29 ? 25.921 -14.989 17.313 1.00 23.26 53 VAL B C 1
ATOM 968 O O . VAL B 1 29 ? 25.108 -15.332 18.180 1.00 22.46 53 VAL B O 1
ATOM 972 N N . ARG B 1 30 ? 26.476 -15.849 16.462 1.00 22.87 54 ARG B N 1
ATOM 973 C CA . ARG B 1 30 ? 26.180 -17.284 16.546 1.00 22.94 54 ARG B CA 1
ATOM 974 C C . ARG B 1 30 ? 26.578 -17.855 17.904 1.00 23.73 54 ARG B C 1
ATOM 975 O O . ARG B 1 30 ? 25.785 -18.564 18.532 1.00 22.72 54 ARG B O 1
ATOM 983 N N . ARG B 1 31 ? 27.797 -17.543 18.350 1.00 24.43 55 ARG B N 1
ATOM 984 C CA . ARG B 1 31 ? 28.286 -17.998 19.645 1.00 25.75 55 ARG B CA 1
ATOM 985 C C . ARG B 1 31 ? 27.307 -17.594 20.754 1.00 25.28 55 ARG B C 1
ATOM 986 O O . ARG B 1 31 ? 26.897 -18.429 21.546 1.00 25.22 55 ARG B O 1
ATOM 994 N N . ASN B 1 32 ? 26.940 -16.315 20.795 1.00 24.91 56 ASN B N 1
ATOM 995 C CA . ASN B 1 32 ? 26.013 -15.795 21.801 1.00 25.35 56 ASN B CA 1
ATOM 996 C C . ASN B 1 32 ? 24.655 -16.499 21.769 1.00 24.48 56 ASN B C 1
ATOM 997 O O . ASN B 1 32 ? 24.083 -16.791 22.816 1.00 24.30 56 ASN B O 1
ATOM 1002 N N . MET B 1 33 ? 24.145 -16.782 20.569 1.00 24.35 57 MET B N 1
ATOM 1003 C CA A MET B 1 33 ? 22.859 -17.462 20.466 0.60 24.63 57 MET B CA 1
ATOM 1004 C CA B MET B 1 33 ? 22.864 -17.485 20.404 0.40 23.66 57 MET B CA 1
ATOM 1005 C C . MET B 1 33 ? 22.928 -18.888 21.000 1.00 23.51 57 MET B C 1
ATOM 1006 O O . MET B 1 33 ? 21.992 -19.343 21.651 1.00 23.16 57 MET B O 1
ATOM 1015 N N . HIS B 1 34 ? 24.037 -19.580 20.742 1.00 23.33 58 HIS B N 1
ATOM 1016 C CA . HIS B 1 34 ? 24.267 -20.910 21.312 1.00 23.09 58 HIS B CA 1
ATOM 1017 C C . HIS B 1 34 ? 24.393 -20.822 22.830 1.00 23.01 58 HIS B C 1
ATOM 1018 O O . HIS B 1 34 ? 23.826 -21.640 23.551 1.00 22.53 58 HIS B O 1
ATOM 1025 N N . TYR B 1 35 ? 25.124 -19.824 23.315 1.00 23.13 59 TYR B N 1
ATOM 1026 C CA . TYR B 1 35 ? 25.224 -19.575 24.756 1.00 23.74 59 TYR B CA 1
ATOM 1027 C C . TYR B 1 35 ? 23.857 -19.351 25.396 1.00 23.45 59 TYR B C 1
ATOM 1028 O O . TYR B 1 35 ? 23.540 -19.935 26.441 1.00 23.92 59 TYR B O 1
ATOM 1037 N N . GLN B 1 36 ? 23.037 -18.512 24.774 1.00 23.47 60 GLN B N 1
ATOM 1038 C CA . GLN B 1 36 ? 21.716 -18.232 25.317 1.00 23.44 60 GLN B CA 1
ATOM 1039 C C . GLN B 1 36 ? 20.858 -19.483 25.378 1.00 23.53 60 GLN B C 1
ATOM 1040 O O . GLN B 1 36 ? 20.196 -19.723 26.373 1.00 23.65 60 GLN B O 1
ATOM 1046 N N . SER B 1 37 ? 20.887 -20.270 24.310 1.00 23.60 61 SER B N 1
ATOM 1047 C CA . SER B 1 37 ? 20.148 -21.527 24.246 1.00 23.57 61 SER B CA 1
ATOM 1048 C C . SER B 1 37 ? 20.528 -22.425 25.425 1.00 23.82 61 SER B C 1
ATOM 1049 O O . SER B 1 37 ? 19.653 -22.976 26.109 1.00 23.89 61 SER B O 1
ATOM 1052 N N . GLN B 1 38 ? 21.832 -22.538 25.675 1.00 23.01 62 GLN B N 1
ATOM 1053 C CA . GLN B 1 38 ? 22.345 -23.382 26.752 1.00 23.38 62 GLN B CA 1
ATOM 1054 C C . GLN B 1 38 ? 21.928 -22.858 28.116 1.00 23.01 62 GLN B C 1
ATOM 1055 O O . GLN B 1 38 ? 21.528 -23.644 28.976 1.00 22.99 62 GLN B O 1
ATOM 1061 N N . MET B 1 39 ? 22.014 -21.538 28.303 1.00 22.71 63 MET B N 1
ATOM 1062 C CA A MET B 1 39 ? 21.663 -20.930 29.587 0.50 23.73 63 MET B CA 1
ATOM 1063 C CA B MET B 1 39 ? 21.657 -20.905 29.580 0.50 23.51 63 MET B CA 1
ATOM 1064 C C . MET B 1 39 ? 20.160 -20.998 29.862 1.00 22.87 63 MET B C 1
ATOM 1065 O O . MET B 1 39 ? 19.739 -21.283 30.985 1.00 22.88 63 MET B O 1
ATOM 1074 N N . LEU B 1 40 ? 19.362 -20.751 28.833 1.00 22.54 64 LEU B N 1
ATOM 1075 C CA . LEU B 1 40 ? 17.909 -20.794 28.963 1.00 21.78 64 LEU B CA 1
ATOM 1076 C C . LEU B 1 40 ? 17.444 -22.189 29.303 1.00 21.79 64 LEU B C 1
ATOM 1077 O O . LEU B 1 40 ? 16.603 -22.365 30.186 1.00 21.88 64 LEU B O 1
ATOM 1082 N N . LEU B 1 41 ? 17.983 -23.185 28.604 1.00 21.50 65 LEU B N 1
ATOM 1083 C CA . LEU B 1 41 ? 17.628 -24.573 28.907 1.00 22.23 65 LEU B CA 1
ATOM 1084 C C . LEU B 1 41 ? 18.025 -24.956 30.325 1.00 22.18 65 LEU B C 1
ATOM 1085 O O . LEU B 1 41 ? 17.262 -25.621 31.024 1.00 21.75 65 LEU B O 1
ATOM 1090 N N . ASP B 1 42 ? 19.213 -24.516 30.744 1.00 23.02 66 ASP B N 1
ATOM 1091 C CA . ASP B 1 42 ? 19.746 -24.820 32.077 1.00 23.96 66 ASP B CA 1
ATOM 1092 C C . ASP B 1 42 ? 18.834 -24.253 33.161 1.00 24.08 66 ASP B C 1
ATOM 1093 O O . ASP B 1 42 ? 18.449 -24.961 34.095 1.00 24.23 66 ASP B O 1
ATOM 1098 N N . MET B 1 43 ? 18.483 -22.976 33.029 1.00 23.72 67 MET B N 1
ATOM 1099 C CA . MET B 1 43 ? 17.531 -22.349 33.937 1.00 23.64 67 MET B CA 1
ATOM 1100 C C . MET B 1 43 ? 16.162 -23.059 33.900 1.00 22.98 67 MET B C 1
ATOM 1101 O O . MET B 1 43 ? 15.583 -23.344 34.944 1.00 22.78 67 MET B O 1
ATOM 1106 N N . ALA B 1 44 ? 15.662 -23.347 32.699 1.00 21.69 68 ALA B N 1
ATOM 1107 C CA . ALA B 1 44 ? 14.320 -23.926 32.538 1.00 21.56 68 ALA B CA 1
ATOM 1108 C C . ALA B 1 44 ? 14.136 -25.268 33.251 1.00 22.02 68 ALA B C 1
ATOM 1109 O O . ALA B 1 44 ? 13.084 -25.526 33.844 1.00 21.98 68 ALA B O 1
ATOM 1111 N N . LYS B 1 45 ? 15.146 -26.130 33.186 1.00 22.49 69 LYS B N 1
ATOM 1112 C CA . LYS B 1 45 ? 15.068 -27.436 33.838 1.00 23.72 69 LYS B CA 1
ATOM 1113 C C . LYS B 1 45 ? 14.869 -27.296 35.344 1.00 24.25 69 LYS B C 1
ATOM 1114 O O . LYS B 1 45 ? 14.070 -28.014 35.939 1.00 24.57 69 LYS B O 1
ATOM 1120 N N . ILE B 1 46 ? 15.579 -26.343 35.941 1.00 24.51 70 ILE B N 1
ATOM 1121 C CA . ILE B 1 46 ? 15.497 -26.093 37.382 1.00 25.38 70 ILE B CA 1
ATOM 1122 C C . ILE B 1 46 ? 14.201 -25.367 37.745 1.00 25.21 70 ILE B C 1
ATOM 1123 O O . ILE B 1 46 ? 13.550 -25.716 38.735 1.00 26.43 70 ILE B O 1
ATOM 1128 N N . ALA B 1 47 ? 13.844 -24.359 36.948 1.00 25.13 71 ALA B N 1
ATOM 1129 C CA . ALA B 1 47 ? 12.607 -23.605 37.155 1.00 24.73 71 ALA B CA 1
ATOM 1130 C C . ALA B 1 47 ? 11.398 -24.529 37.054 1.00 24.69 71 ALA B C 1
ATOM 1131 O O . ALA B 1 47 ? 10.449 -24.381 37.817 1.00 24.92 71 ALA B O 1
ATOM 1133 N N . LEU B 1 48 ? 11.452 -25.489 36.124 1.00 23.48 72 LEU B N 1
ATOM 1134 C CA . LEU B 1 48 ? 10.374 -26.473 35.962 1.00 23.47 72 LEU B CA 1
ATOM 1135 C C . LEU B 1 48 ? 10.187 -27.308 37.218 1.00 24.03 72 LEU B C 1
ATOM 1136 O O . LEU B 1 48 ? 9.071 -27.447 37.711 1.00 24.09 72 LEU B O 1
ATOM 1141 N N . GLU B 1 49 ? 11.279 -27.871 37.728 1.00 24.42 73 GLU B N 1
ATOM 1142 C CA . GLU B 1 49 ? 11.178 -28.744 38.886 1.00 25.70 73 GLU B CA 1
ATOM 1143 C C . GLU B 1 49 ? 10.745 -27.964 40.125 1.00 26.52 73 GLU B C 1
ATOM 1144 O O . GLU B 1 49 ? 9.945 -28.457 40.925 1.00 27.34 73 GLU B O 1
ATOM 1150 N N . ASN B 1 50 ? 11.233 -26.733 40.248 1.00 26.72 74 ASN B N 1
ATOM 1151 C CA . ASN B 1 50 ? 10.829 -25.844 41.343 1.00 28.20 74 ASN B CA 1
ATOM 1152 C C . ASN B 1 50 ? 9.332 -25.558 41.302 1.00 28.67 74 ASN B C 1
ATOM 1153 O O . ASN B 1 50 ? 8.667 -25.574 42.333 1.00 29.48 74 ASN B O 1
ATOM 1158 N N . ALA B 1 51 ? 8.811 -25.316 40.101 1.00 28.50 75 ALA B N 1
ATOM 1159 C CA . ALA B 1 51 ? 7.398 -24.997 39.903 1.00 29.35 75 ALA B CA 1
ATOM 1160 C C . ALA B 1 51 ? 6.498 -26.192 40.185 1.00 30.39 75 ALA B C 1
ATOM 1161 O O . ALA B 1 51 ? 5.412 -26.045 40.756 1.00 31.02 75 ALA B O 1
ATOM 1163 N N . LYS B 1 52 ? 6.959 -27.375 39.781 1.00 30.41 76 LYS B N 1
ATOM 1164 C CA . LYS B 1 52 ? 6.194 -28.603 39.936 1.00 32.12 76 LYS B CA 1
ATOM 1165 C C . LYS B 1 52 ? 6.020 -28.950 41.406 1.00 34.22 76 LYS B C 1
ATOM 1166 O O . LYS B 1 52 ? 4.973 -29.455 41.805 1.00 35.25 76 LYS B O 1
ATOM 1172 N N . ASN B 1 53 ? 7.038 -28.650 42.208 1.00 35.93 77 ASN B N 1
ATOM 1173 C CA . ASN B 1 53 ? 7.042 -29.028 43.620 1.00 38.55 77 ASN B CA 1
ATOM 1174 C C . ASN B 1 53 ? 6.562 -27.937 44.582 1.00 40.13 77 ASN B C 1
ATOM 1175 O O . ASN B 1 53 ? 6.538 -28.142 45.799 1.00 42.20 77 ASN B O 1
ATOM 1180 N N . ALA B 1 54 ? 6.163 -26.790 44.039 1.00 40.98 78 ALA B N 1
ATOM 1181 C CA . ALA B 1 54 ? 5.910 -25.592 44.850 1.00 42.13 78 ALA B CA 1
ATOM 1182 C C . ALA B 1 54 ? 4.440 -25.237 45.110 1.00 42.95 78 ALA B C 1
ATOM 1183 O O . ALA B 1 54 ? 4.177 -24.300 45.871 1.00 44.20 78 ALA B O 1
ATOM 1185 N N . ASP B 1 55 ? 3.495 -25.977 44.517 1.00 42.53 79 ASP B N 1
ATOM 1186 C CA . ASP B 1 55 ? 2.102 -25.488 44.341 1.00 42.31 79 ASP B CA 1
ATOM 1187 C C . ASP B 1 55 ? 2.021 -23.986 44.588 1.00 42.14 79 ASP B C 1
ATOM 1188 O O . ASP B 1 55 ? 1.466 -23.516 45.592 1.00 43.05 79 ASP B O 1
ATOM 1193 N N . SER B 1 56 ? 2.612 -23.256 43.649 1.00 40.02 80 SER B N 1
ATOM 1194 C CA . SER B 1 56 ? 2.762 -21.821 43.726 1.00 39.51 80 SER B CA 1
ATOM 1195 C C . SER B 1 56 ? 2.508 -21.288 42.324 1.00 37.42 80 SER B C 1
ATOM 1196 O O . SER B 1 56 ? 3.293 -21.545 41.406 1.00 36.55 80 SER B O 1
ATOM 1199 N N . PRO B 1 57 ? 1.382 -20.580 42.140 1.00 36.88 81 PRO B N 1
ATOM 1200 C CA . PRO B 1 57 ? 1.079 -19.962 40.854 1.00 35.17 81 PRO B CA 1
ATOM 1201 C C . PRO B 1 57 ? 2.219 -19.057 40.384 1.00 34.01 81 PRO B C 1
ATOM 1202 O O . PRO B 1 57 ? 2.494 -18.973 39.182 1.00 32.74 81 PRO B O 1
ATOM 1206 N N . ARG B 1 58 ? 2.877 -18.393 41.326 1.00 33.83 82 ARG B N 1
ATOM 1207 C CA . ARG B 1 58 ? 4.018 -17.529 41.014 1.00 33.85 82 ARG B CA 1
ATOM 1208 C C . ARG B 1 58 ? 5.137 -18.273 40.277 1.00 32.14 82 ARG B C 1
ATOM 1209 O O . ARG B 1 58 ? 5.715 -17.742 39.326 1.00 31.72 82 ARG B O 1
ATOM 1217 N N . HIS B 1 59 ? 5.432 -19.499 40.715 1.00 32.20 83 HIS B N 1
ATOM 1218 C CA . HIS B 1 59 ? 6.445 -20.333 40.062 1.00 31.03 83 HIS B CA 1
ATOM 1219 C C . HIS B 1 59 ? 6.036 -20.740 38.646 1.00 30.30 83 HIS B C 1
ATOM 1220 O O . HIS B 1 59 ? 6.872 -20.769 37.728 1.00 28.68 83 HIS B O 1
ATOM 1227 N N . VAL B 1 60 ? 4.757 -21.065 38.472 1.00 30.25 84 VAL B N 1
ATOM 1228 C CA . VAL B 1 60 ? 4.233 -21.426 37.151 1.00 29.76 84 VAL B CA 1
ATOM 1229 C C . VAL B 1 60 ? 4.370 -20.233 36.221 1.00 30.33 84 VAL B C 1
ATOM 1230 O O . VAL B 1 60 ? 4.812 -20.378 35.076 1.00 29.11 84 VAL B O 1
ATOM 1234 N N . GLU B 1 61 ? 3.991 -19.060 36.729 1.00 31.33 85 GLU B N 1
ATOM 1235 C CA . GLU B 1 61 ? 3.999 -17.819 35.960 1.00 32.25 85 GLU B CA 1
ATOM 1236 C C . GLU B 1 61 ? 5.390 -17.481 35.429 1.00 31.62 85 GLU B C 1
ATOM 1237 O 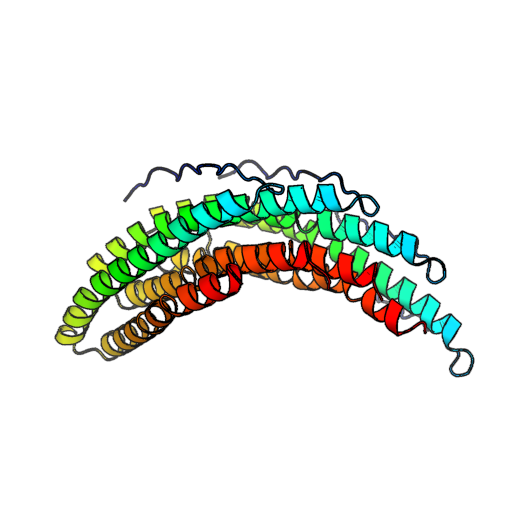O . GLU B 1 61 ? 5.537 -17.163 34.239 1.00 31.14 85 GLU B O 1
ATOM 1243 N N . VAL B 1 62 ? 6.414 -17.587 36.277 1.00 31.89 86 VAL B N 1
ATOM 1244 C CA A VAL B 1 62 ? 7.788 -17.295 35.845 0.50 31.45 86 VAL B CA 1
ATOM 1245 C CA B VAL B 1 62 ? 7.773 -17.285 35.837 0.50 31.50 86 VAL B CA 1
ATOM 1246 C C . VAL B 1 62 ? 8.326 -18.373 34.910 1.00 30.48 86 VAL B C 1
ATOM 1247 O O . VAL B 1 62 ? 9.114 -18.084 34.005 1.00 30.09 86 VAL B O 1
ATOM 1254 N N . PHE B 1 63 ? 7.902 -19.618 35.120 1.00 29.78 87 PHE B N 1
ATOM 1255 C CA . PHE B 1 63 ? 8.281 -20.671 34.187 1.00 28.49 87 PHE B CA 1
ATOM 1256 C C . PHE B 1 63 ? 7.716 -20.355 32.787 1.00 28.00 87 PHE B C 1
ATOM 1257 O O . PHE B 1 63 ? 8.399 -20.540 31.777 1.00 27.22 87 PHE B O 1
ATOM 1265 N N . ALA B 1 64 ? 6.470 -19.889 32.737 1.00 28.36 88 ALA B N 1
ATOM 1266 C CA . ALA B 1 64 ? 5.845 -19.502 31.464 1.00 28.34 88 ALA B CA 1
ATOM 1267 C C . ALA B 1 64 ? 6.626 -18.361 30.800 1.00 28.67 88 ALA B C 1
ATOM 1268 O O . ALA B 1 64 ? 6.910 -18.415 29.603 1.00 28.27 88 ALA B O 1
ATOM 1270 N N . GLN B 1 65 ? 6.998 -17.357 31.591 1.00 29.65 89 GLN B N 1
ATOM 1271 C CA . GLN B 1 65 ? 7.868 -16.260 31.126 1.00 30.40 89 GLN B CA 1
ATOM 1272 C C . GLN B 1 65 ? 9.196 -16.750 30.537 1.00 28.60 89 GLN B C 1
ATOM 1273 O O . GLN B 1 65 ? 9.612 -16.296 29.472 1.00 27.91 89 GLN B O 1
ATOM 1279 N N . LEU B 1 66 ? 9.859 -17.669 31.235 1.00 28.35 90 LEU B N 1
ATOM 1280 C CA . LEU B 1 66 ? 11.071 -18.314 30.740 1.00 27.26 90 LEU B CA 1
ATOM 1281 C C . LEU B 1 66 ? 10.870 -19.015 29.392 1.00 26.22 90 LEU B C 1
ATOM 1282 O O . LEU B 1 66 ? 11.710 -18.907 28.498 1.00 25.87 90 LEU B O 1
ATOM 1287 N N . MET B 1 67 ? 9.770 -19.755 29.259 1.00 25.46 91 MET B N 1
ATOM 1288 C CA . MET B 1 67 ? 9.431 -20.422 27.995 1.00 24.54 91 MET B CA 1
ATOM 1289 C C . MET B 1 67 ? 9.233 -19.411 26.866 1.00 24.21 91 MET B C 1
ATOM 1290 O O . MET B 1 67 ? 9.628 -19.659 25.714 1.00 24.20 91 MET B O 1
ATOM 1295 N N . GLY B 1 68 ? 8.608 -18.282 27.201 1.00 24.20 92 GLY B N 1
ATOM 1296 C CA . GLY B 1 68 ? 8.409 -17.189 26.245 1.00 24.61 92 GLY B CA 1
ATOM 1297 C C . GLY B 1 68 ? 9.735 -16.698 25.697 1.00 24.97 92 GLY B C 1
ATOM 1298 O O . GLY B 1 68 ? 9.917 -16.535 24.483 1.00 24.37 92 GLY B O 1
ATOM 1299 N N . GLN B 1 69 ? 10.687 -16.503 26.598 1.00 25.39 93 GLN B N 1
ATOM 1300 C CA . GLN B 1 69 ? 12.004 -16.027 26.215 1.00 26.48 93 GLN B CA 1
ATOM 1301 C C . GLN B 1 69 ? 12.765 -17.071 25.405 1.00 26.48 93 GLN B C 1
ATOM 1302 O O . GLN B 1 69 ? 13.459 -16.743 24.436 1.00 26.65 93 GLN B O 1
ATOM 1308 N N . MET B 1 70 ? 12.600 -18.337 25.774 1.00 26.83 94 MET B N 1
ATOM 1309 C CA . MET B 1 70 ? 13.229 -19.431 25.061 1.00 27.33 94 MET B CA 1
ATOM 1310 C C . MET B 1 70 ? 12.727 -19.494 23.615 1.00 26.24 94 MET B C 1
ATOM 1311 O O . MET B 1 70 ? 13.507 -19.674 22.668 1.00 26.11 94 MET B O 1
ATOM 1316 N N . THR B 1 71 ? 11.420 -19.316 23.446 1.00 25.01 95 THR B N 1
ATOM 1317 C CA . THR B 1 71 ? 10.826 -19.294 22.116 1.00 24.90 95 THR B CA 1
ATOM 1318 C C . THR B 1 71 ? 11.348 -18.131 21.282 1.00 25.32 95 THR B C 1
ATOM 1319 O O . THR B 1 71 ? 11.691 -18.306 20.115 1.00 24.64 95 THR B O 1
ATOM 1323 N N . THR B 1 72 ? 11.404 -16.950 21.888 1.00 26.44 96 THR B N 1
ATOM 1324 C CA . THR B 1 72 ? 11.913 -15.747 21.206 1.00 28.03 96 THR B CA 1
ATOM 1325 C C . THR B 1 72 ? 13.372 -15.917 20.774 1.00 28.70 96 THR B C 1
ATOM 1326 O O . THR B 1 72 ? 13.734 -15.657 19.616 1.00 29.21 96 THR B O 1
ATOM 1330 N N . THR B 1 73 ? 14.204 -16.365 21.707 1.00 29.25 97 THR B N 1
ATOM 1331 C CA . THR B 1 73 ? 15.607 -16.631 21.439 1.00 30.12 97 THR B CA 1
ATOM 1332 C C . THR B 1 73 ? 15.762 -17.718 20.349 1.00 30.15 97 THR B C 1
ATOM 1333 O O . THR B 1 73 ? 16.506 -17.534 19.378 1.00 30.27 97 THR B O 1
ATOM 1337 N N . ASN B 1 74 ? 15.005 -18.810 20.463 1.00 30.68 98 ASN B N 1
ATOM 1338 C CA . ASN B 1 74 ? 14.914 -19.828 19.412 1.00 31.42 98 ASN B CA 1
ATOM 1339 C C . ASN B 1 74 ? 14.673 -19.313 18.013 1.00 31.54 98 ASN B C 1
ATOM 1340 O O . ASN B 1 74 ? 15.390 -19.705 17.088 1.00 32.21 98 ASN B O 1
ATOM 1345 N N . LYS B 1 75 ? 13.640 -18.473 17.863 1.00 30.69 99 LYS B N 1
ATOM 1346 C CA . LYS B 1 75 ? 13.220 -17.915 16.573 1.00 30.71 99 LYS B CA 1
ATOM 1347 C C . LYS B 1 75 ? 14.325 -17.087 15.942 1.00 29.70 99 LYS B C 1
ATOM 1348 O O . LYS B 1 75 ? 14.437 -17.008 14.720 1.00 30.11 99 LYS B O 1
ATOM 1354 N N . GLU B 1 76 ? 15.129 -16.447 16.779 1.00 28.53 100 GLU B N 1
ATOM 1355 C CA . GLU B 1 76 ? 16.159 -15.551 16.282 1.00 28.44 100 GLU B CA 1
ATOM 1356 C C . GLU B 1 76 ? 17.328 -16.298 15.645 1.00 28.13 100 GLU B C 1
ATOM 1357 O O . GLU B 1 76 ? 18.017 -15.742 14.792 1.00 27.52 100 GLU B O 1
ATOM 1363 N N . MET B 1 77 ? 17.533 -17.553 16.056 1.00 28.07 101 MET B N 1
ATOM 1364 C CA A MET B 1 77 ? 18.575 -18.401 15.482 0.80 29.23 101 MET B CA 1
ATOM 1365 C CA B MET B 1 77 ? 18.588 -18.377 15.472 0.20 28.11 101 MET B CA 1
ATOM 1366 C C . MET B 1 77 ? 18.372 -18.570 13.965 1.00 29.18 101 MET B C 1
ATOM 1367 O O . MET B 1 77 ? 19.307 -18.402 13.182 1.00 29.26 101 MET B O 1
ATOM 1376 N N . LEU B 1 78 ? 17.143 -18.901 13.557 1.00 29.04 102 LEU B N 1
ATOM 1377 C CA . LEU B 1 78 ? 16.813 -19.069 12.136 1.00 29.94 102 LEU B CA 1
ATOM 1378 C C . LEU B 1 78 ? 16.809 -17.733 11.405 1.00 29.44 102 LEU B C 1
ATOM 1379 O O . LEU B 1 78 ? 17.192 -17.651 10.236 1.00 29.43 102 LEU B O 1
ATOM 1384 N N . LYS B 1 79 ? 16.350 -16.684 12.088 1.00 28.61 103 LYS B N 1
ATOM 1385 C CA . LYS B 1 79 ? 16.320 -15.349 11.496 1.00 28.77 103 LYS B CA 1
ATOM 1386 C C . LYS B 1 79 ? 17.730 -14.849 11.210 1.00 28.27 103 LYS B C 1
ATOM 1387 O O . LYS B 1 79 ? 17.954 -14.167 10.207 1.00 28.15 103 LYS B O 1
ATOM 1393 N N . MET B 1 80 ? 18.675 -15.209 12.083 1.00 26.59 104 MET B N 1
ATOM 1394 C CA . MET B 1 80 ? 20.098 -14.909 11.872 1.00 27.18 104 MET B CA 1
ATOM 1395 C C . MET B 1 80 ? 20.585 -15.441 10.516 1.00 26.10 104 MET B C 1
ATOM 1396 O O . MET B 1 80 ? 21.282 -14.743 9.787 1.00 26.30 104 MET B O 1
ATOM 1401 N N . HIS B 1 81 ? 20.212 -16.675 10.185 1.00 25.26 105 HIS B N 1
ATOM 1402 C CA . HIS B 1 81 ? 20.623 -17.264 8.916 1.00 25.73 105 HIS B CA 1
ATOM 1403 C C . HIS B 1 81 ? 19.987 -16.560 7.723 1.00 26.30 105 HIS B C 1
ATOM 1404 O O . HIS B 1 81 ? 20.637 -16.345 6.700 1.00 27.16 105 HIS B O 1
ATOM 1411 N N . LYS B 1 82 ? 18.716 -16.192 7.864 1.00 26.59 106 LYS B N 1
ATOM 1412 C CA . LYS B 1 82 ? 18.042 -15.384 6.846 1.00 27.85 106 LYS B CA 1
ATOM 1413 C C . LYS B 1 82 ? 18.733 -14.035 6.648 1.00 27.91 106 LYS B C 1
ATOM 1414 O O . LYS B 1 82 ? 18.934 -13.600 5.514 1.00 27.85 106 LYS B O 1
ATOM 1420 N N . GLU B 1 83 ? 19.100 -13.387 7.752 1.00 27.38 107 GLU B N 1
ATOM 1421 C CA . GLU B 1 83 ? 19.847 -12.120 7.717 1.00 28.42 107 GLU B CA 1
ATOM 1422 C C . GLU B 1 83 ? 21.189 -12.247 7.001 1.00 28.73 107 GLU B C 1
ATOM 1423 O O . GLU B 1 83 ? 21.551 -11.396 6.179 1.00 28.85 107 GLU B O 1
ATOM 1429 N N . MET B 1 84 ? 21.912 -13.325 7.293 1.00 28.66 108 MET B N 1
ATOM 1430 C CA . MET B 1 84 ? 23.186 -13.598 6.634 1.00 30.06 108 MET B CA 1
ATOM 1431 C C . MET B 1 84 ? 23.006 -13.865 5.141 1.00 31.32 108 MET B C 1
ATOM 1432 O O . MET B 1 84 ? 23.794 -13.385 4.326 1.00 32.46 108 MET B O 1
ATOM 1437 N N . LYS B 1 85 ? 21.963 -14.613 4.783 1.00 31.79 109 LYS B N 1
ATOM 1438 C CA . LYS B 1 85 ? 21.644 -14.886 3.367 1.00 33.88 109 LYS B CA 1
ATOM 1439 C C . LYS B 1 85 ? 21.389 -13.585 2.605 1.00 34.82 109 LYS B C 1
ATOM 1440 O O . LYS B 1 85 ? 21.833 -13.424 1.462 1.00 35.86 109 LYS B O 1
ATOM 1446 N N . ASP B 1 86 ? 20.676 -12.665 3.252 1.00 35.25 110 ASP B N 1
ATOM 1447 C CA . ASP B 1 86 ? 20.359 -11.350 2.689 1.00 37.05 110 ASP B CA 1
ATOM 1448 C C . ASP B 1 86 ? 21.613 -10.489 2.522 1.00 37.79 110 ASP B C 1
ATOM 1449 O O . ASP B 1 86 ? 21.745 -9.764 1.531 1.00 38.05 110 ASP B O 1
ATOM 1454 N N . LEU B 1 87 ? 22.515 -10.559 3.502 1.00 37.93 111 LEU B N 1
ATOM 1455 C CA . LEU B 1 87 ? 23.771 -9.803 3.461 1.00 39.56 111 LEU B CA 1
ATOM 1456 C C . LEU B 1 87 ? 24.690 -10.243 2.325 1.00 41.97 111 LEU B C 1
ATOM 1457 O O . LEU B 1 87 ? 25.344 -9.408 1.705 1.00 42.60 111 LEU B O 1
ATOM 1462 N N . ALA B 1 88 ? 24.745 -11.551 2.066 1.00 43.90 112 ALA B N 1
ATOM 1463 C CA . ALA B 1 88 ? 25.462 -12.086 0.896 1.00 46.59 112 ALA B CA 1
ATOM 1464 C C . ALA B 1 88 ? 24.758 -11.745 -0.425 1.00 48.61 112 ALA B C 1
ATOM 1465 O O . ALA B 1 88 ? 25.346 -11.859 -1.516 1.00 50.12 112 ALA B O 1
ATOM 1467 N N . GLY B 1 89 ? 23.496 -11.330 -0.322 1.00 49.32 113 GLY B N 1
ATOM 1468 C CA . GLY B 1 89 ? 22.710 -10.907 -1.474 1.00 51.53 113 GLY B CA 1
ATOM 1469 C C . GLY B 1 89 ? 22.929 -9.435 -1.765 1.00 52.53 113 GLY B C 1
ATOM 1470 O O . GLY B 1 89 ? 24.048 -8.928 -1.626 1.00 52.81 113 GLY B O 1
ATOM 1471 N N . ALA B 1 90 ? 21.856 -8.751 -2.166 1.00 53.45 114 ALA B N 1
ATOM 1472 C CA . ALA B 1 90 ? 21.915 -7.328 -2.513 1.00 54.05 114 ALA B CA 1
ATOM 1473 C C . ALA B 1 90 ? 20.586 -6.614 -2.256 1.00 53.97 114 ALA B C 1
ATOM 1474 O O . ALA B 1 90 ? 20.344 -5.511 -2.767 1.00 54.76 114 ALA B O 1
ATOM 1476 N N . GLN C 1 1 ? 20.406 -27.210 45.150 1.00 52.13 25 GLN C N 1
ATOM 1477 C CA . GLN C 1 1 ? 21.473 -26.188 45.393 1.00 52.12 25 GLN C CA 1
ATOM 1478 C C . GLN C 1 1 ? 22.484 -26.663 46.448 1.00 51.33 25 GLN C C 1
ATOM 1479 O O . GLN C 1 1 ? 22.088 -27.278 47.441 1.00 51.79 25 GLN C O 1
ATOM 1485 N N . VAL C 1 2 ? 23.779 -26.381 46.262 1.00 50.24 26 VAL C N 1
ATOM 1486 C CA . VAL C 1 2 ? 24.307 -25.552 45.167 1.00 48.89 26 VAL C CA 1
ATOM 1487 C C . VAL C 1 2 ? 24.468 -26.363 43.883 1.00 47.60 26 VAL C C 1
ATOM 1488 O O . VAL C 1 2 ? 25.264 -27.307 43.819 1.00 47.47 26 VAL C O 1
ATOM 1492 N N . TYR C 1 3 ? 23.700 -25.984 42.865 1.00 45.73 27 TYR C N 1
ATOM 1493 C CA . TYR C 1 3 ? 23.730 -26.658 41.573 1.00 43.78 27 TYR C CA 1
ATOM 1494 C C . TYR C 1 3 ? 25.100 -26.528 40.930 1.00 42.48 27 TYR C C 1
ATOM 1495 O O . TYR C 1 3 ? 25.813 -25.551 41.166 1.00 42.38 27 TYR C O 1
ATOM 1504 N N . ALA C 1 4 ? 25.470 -27.526 40.131 1.00 40.82 28 ALA C N 1
ATOM 1505 C CA . ALA C 1 4 ? 26.699 -27.466 39.358 1.00 39.30 28 ALA C CA 1
ATOM 1506 C C . ALA C 1 4 ? 26.584 -26.278 38.408 1.00 38.07 28 ALA C C 1
ATOM 1507 O O . ALA C 1 4 ? 25.544 -26.107 37.759 1.00 38.00 28 ALA C O 1
ATOM 1509 N N . PRO C 1 5 ? 27.625 -25.428 38.355 1.00 36.68 29 PRO C N 1
ATOM 1510 C CA . PRO C 1 5 ? 27.620 -24.321 37.398 1.00 35.62 29 PRO C CA 1
ATOM 1511 C C . PRO C 1 5 ? 27.515 -24.812 35.960 1.00 34.50 29 PRO C C 1
ATOM 1512 O O . PRO C 1 5 ? 27.979 -25.908 35.633 1.00 33.92 29 PRO C O 1
ATOM 1516 N N . LEU C 1 6 ? 26.896 -24.004 35.107 1.00 33.28 30 LEU C N 1
ATOM 1517 C CA . LEU C 1 6 ? 26.816 -24.349 33.697 1.00 32.42 30 LEU C CA 1
ATOM 1518 C C . LEU C 1 6 ? 28.171 -24.136 33.046 1.00 32.26 30 LEU C C 1
ATOM 1519 O O . LEU C 1 6 ? 28.813 -23.102 33.261 1.00 32.47 30 LEU C O 1
ATOM 1524 N N . VAL C 1 7 ? 28.606 -25.121 32.265 1.00 31.64 31 VAL C N 1
ATOM 1525 C CA . VAL C 1 7 ? 29.822 -24.996 31.476 1.00 31.36 31 VAL C CA 1
ATOM 1526 C C . VAL C 1 7 ? 29.399 -24.761 30.028 1.00 31.06 31 VAL C C 1
ATOM 1527 O O . VAL C 1 7 ? 28.800 -25.635 29.397 1.00 30.68 31 VAL C O 1
ATOM 1531 N N . LEU C 1 8 ? 29.680 -23.561 29.526 1.00 34.88 32 LEU C N 1
ATOM 1532 C CA . LEU C 1 8 ? 29.262 -23.174 28.177 1.00 33.63 32 LEU C CA 1
ATOM 1533 C C . LEU C 1 8 ? 30.076 -23.899 27.118 1.00 33.62 32 LEU C C 1
ATOM 1534 O O . LEU C 1 8 ? 31.262 -24.184 27.325 1.00 34.54 32 LEU C O 1
ATOM 1539 N N . ARG C 1 9 ? 29.422 -24.207 25.996 1.00 32.65 33 ARG C N 1
ATOM 1540 C CA A ARG C 1 9 ? 30.067 -24.855 24.855 0.70 33.03 33 ARG C CA 1
ATOM 1541 C CA B ARG C 1 9 ? 30.098 -24.835 24.867 0.30 32.79 33 ARG C CA 1
ATOM 1542 C C . ARG C 1 9 ? 30.084 -23.900 23.665 1.00 32.06 33 ARG C C 1
ATOM 1543 O O . ARG C 1 9 ? 29.029 -23.524 23.158 1.00 30.60 33 ARG C O 1
ATOM 1558 N N . ASP C 1 10 ? 31.283 -23.522 23.239 1.00 32.47 34 ASP C N 1
ATOM 1559 C CA . ASP C 1 10 ? 31.491 -22.620 22.114 1.00 32.27 34 ASP C CA 1
ATOM 1560 C C . ASP C 1 10 ? 31.332 -23.412 20.814 1.00 31.21 34 ASP C C 1
ATOM 1561 O O . ASP C 1 10 ? 32.043 -24.404 20.612 1.00 31.54 34 ASP C O 1
ATOM 1566 N N . PRO C 1 11 ? 30.407 -22.988 19.925 1.00 29.77 35 PRO C N 1
ATOM 1567 C CA . PRO C 1 11 ? 30.302 -23.686 18.652 1.00 29.07 35 PRO C CA 1
ATOM 1568 C C . PRO C 1 11 ? 31.467 -23.351 17.716 1.00 29.49 35 PRO C C 1
ATOM 1569 O O . PRO C 1 11 ? 32.214 -22.404 17.963 1.00 29.37 35 PRO C O 1
ATOM 1573 N N . VAL C 1 12 ? 31.638 -24.161 16.676 1.00 28.98 36 VAL C N 1
ATOM 1574 C CA . VAL C 1 12 ? 32.568 -23.840 15.601 1.00 29.09 36 VAL C CA 1
ATOM 1575 C C . VAL C 1 12 ? 31.708 -23.288 14.470 1.00 28.08 36 VAL C C 1
ATOM 1576 O O . VAL C 1 12 ? 30.765 -23.944 14.023 1.00 27.59 36 VAL C O 1
ATOM 1580 N N . SER C 1 13 ? 32.022 -22.073 14.030 1.00 27.62 37 SER C N 1
ATOM 1581 C CA . SER C 1 13 ? 31.215 -21.395 13.019 1.00 26.78 37 SER C CA 1
ATOM 1582 C C . SER C 1 13 ? 31.964 -21.266 11.704 1.00 27.16 37 SER C C 1
ATOM 1583 O O . SER C 1 13 ? 33.197 -21.335 11.662 1.00 27.20 37 SER C O 1
ATOM 1586 N N . ASN C 1 14 ? 31.201 -21.055 10.637 1.00 26.88 38 ASN C N 1
ATOM 1587 C CA . ASN C 1 14 ? 31.716 -21.106 9.282 1.00 27.23 38 ASN C CA 1
ATOM 1588 C C . ASN C 1 14 ? 31.084 -20.015 8.415 1.00 26.83 38 ASN C C 1
ATOM 1589 O O . ASN C 1 14 ? 30.224 -20.312 7.587 1.00 26.34 38 ASN C O 1
ATOM 1594 N N . PRO C 1 15 ? 31.512 -18.745 8.594 1.00 27.32 39 PRO C N 1
ATOM 1595 C CA . PRO C 1 15 ? 30.849 -17.650 7.864 1.00 27.04 39 PRO C CA 1
ATOM 1596 C C . PRO C 1 15 ? 30.956 -17.814 6.344 1.00 27.67 39 PRO C C 1
ATOM 1597 O O . PRO C 1 15 ? 30.095 -17.328 5.607 1.00 27.46 39 PRO C O 1
ATOM 1601 N N . ASN C 1 16 ? 31.981 -18.527 5.885 1.00 28.16 40 ASN C N 1
ATOM 1602 C CA . ASN C 1 16 ? 32.156 -18.761 4.448 1.00 29.09 40 ASN C CA 1
ATOM 1603 C C . ASN C 1 16 ? 31.837 -20.184 3.988 1.00 29.17 40 ASN C C 1
ATOM 1604 O O . ASN C 1 16 ? 32.144 -20.573 2.859 1.00 29.61 40 ASN C O 1
ATOM 1609 N N . ASN C 1 17 ? 31.203 -20.943 4.877 1.00 28.51 41 ASN C N 1
ATOM 1610 C CA . ASN C 1 17 ? 30.585 -22.228 4.543 1.00 28.73 41 ASN C CA 1
ATOM 1611 C C . ASN C 1 17 ? 29.364 -22.397 5.439 1.00 27.90 41 ASN C C 1
ATOM 1612 O O . ASN C 1 17 ? 29.253 -23.353 6.219 1.00 28.27 41 ASN C O 1
ATOM 1617 N N . ARG C 1 18 ? 28.450 -21.440 5.333 1.00 27.17 42 ARG C N 1
ATOM 1618 C CA . ARG C 1 18 ? 27.390 -21.294 6.327 1.00 26.66 42 ARG C CA 1
ATOM 1619 C C . ARG C 1 18 ? 26.352 -22.410 6.323 1.00 25.55 42 ARG C C 1
ATOM 1620 O O . ARG C 1 18 ? 25.690 -22.627 7.329 1.00 24.83 42 ARG C O 1
ATOM 1628 N N . LYS C 1 19 ? 26.226 -23.131 5.211 1.00 25.86 43 LYS C N 1
ATOM 1629 C CA . LYS C 1 19 ? 25.243 -24.207 5.119 1.00 25.58 43 LYS C CA 1
ATOM 1630 C C . LYS C 1 19 ? 25.377 -25.240 6.239 1.00 24.63 43 LYS C C 1
ATOM 1631 O O . LYS C 1 19 ? 24.368 -25.697 6.766 1.00 24.16 43 LYS C O 1
ATOM 1637 N N . ILE C 1 20 ? 26.603 -25.602 6.619 1.00 24.27 44 ILE C N 1
ATOM 1638 C CA . ILE C 1 20 ? 26.750 -26.560 7.714 1.00 24.17 44 ILE C CA 1
ATOM 1639 C C . ILE C 1 20 ? 26.322 -25.969 9.063 1.00 23.16 44 ILE C C 1
ATOM 1640 O O . ILE C 1 20 ? 25.792 -26.685 9.912 1.00 23.37 44 ILE C O 1
ATOM 1645 N N . ASP C 1 21 ? 26.526 -24.660 9.240 1.00 22.48 45 ASP C N 1
ATOM 1646 C CA . ASP C 1 21 ? 26.031 -23.961 10.432 1.00 21.92 45 ASP C CA 1
ATOM 1647 C C . ASP C 1 21 ? 24.495 -23.952 10.445 1.00 21.25 45 ASP C C 1
ATOM 1648 O O . ASP C 1 21 ? 23.878 -24.182 11.471 1.00 21.24 45 ASP C O 1
ATOM 1653 N N . GLN C 1 22 ? 23.896 -23.692 9.289 1.00 21.61 46 GLN C N 1
ATOM 1654 C CA . GLN C 1 22 ? 22.444 -23.666 9.138 1.00 21.69 46 GLN C CA 1
ATOM 1655 C C . GLN C 1 22 ? 21.829 -25.025 9.468 1.00 22.04 46 GLN C C 1
ATOM 1656 O O . GLN C 1 22 ? 20.830 -25.090 10.175 1.00 21.94 46 GLN C O 1
ATOM 1662 N N . ASP C 1 23 ? 22.440 -26.096 8.951 1.00 23.14 47 ASP C N 1
ATOM 1663 C CA . ASP C 1 23 ? 22.026 -27.475 9.220 1.00 23.61 47 ASP C CA 1
ATOM 1664 C C . ASP C 1 23 ? 22.059 -27.733 10.719 1.00 23.20 47 ASP C C 1
ATOM 1665 O O . ASP C 1 23 ? 21.077 -28.211 11.297 1.00 22.54 47 ASP C O 1
ATOM 1670 N N . ASP C 1 24 ? 23.201 -27.411 11.334 1.00 22.96 48 ASP C N 1
ATOM 1671 C CA . ASP C 1 24 ? 23.413 -27.605 12.772 1.00 23.27 48 ASP C CA 1
ATOM 1672 C C . ASP C 1 24 ? 22.410 -26.820 13.606 1.00 22.56 48 ASP C C 1
ATOM 1673 O O . ASP C 1 24 ? 21.866 -27.331 14.607 1.00 22.63 48 ASP C O 1
ATOM 1678 N N . ASP C 1 25 ? 22.178 -25.574 13.199 1.00 22.11 49 ASP C N 1
ATOM 1679 C CA . ASP C 1 25 ? 21.309 -24.684 13.956 1.00 21.66 49 ASP C CA 1
ATOM 1680 C C . ASP C 1 25 ? 19.847 -25.093 13.824 1.00 21.38 49 ASP C C 1
ATOM 1681 O O . ASP C 1 25 ? 19.109 -25.020 14.795 1.00 20.76 49 ASP C O 1
ATOM 1686 N N . TYR C 1 26 ? 19.452 -25.573 12.646 1.00 21.74 50 TYR C N 1
ATOM 1687 C CA . TYR C 1 26 ? 18.128 -26.201 12.495 1.00 22.09 50 TYR C CA 1
ATOM 1688 C C . TYR C 1 26 ? 17.942 -27.335 13.513 1.00 22.44 50 TYR C C 1
ATOM 1689 O O . TYR C 1 26 ? 16.916 -27.388 14.205 1.00 22.32 50 TYR C O 1
ATOM 1698 N N . GLU C 1 27 ? 18.927 -28.235 13.607 1.00 22.30 51 GLU C N 1
ATOM 1699 C CA . GLU C 1 27 ? 18.839 -29.383 14.516 1.00 23.29 51 GLU C CA 1
ATOM 1700 C C . GLU C 1 27 ? 18.729 -28.910 15.960 1.00 22.40 51 GLU C C 1
ATOM 1701 O O . GLU C 1 27 ? 17.962 -29.467 16.744 1.00 22.69 51 GLU C O 1
ATOM 1707 N N . LEU C 1 28 ? 19.491 -27.872 16.296 1.00 22.24 52 LEU C N 1
ATOM 1708 C CA . LEU C 1 28 ? 19.479 -27.300 17.647 1.00 22.57 52 LEU C CA 1
ATOM 1709 C C . LEU C 1 28 ? 18.123 -26.683 17.987 1.00 21.82 52 LEU C C 1
ATOM 1710 O O . LEU C 1 28 ? 17.552 -26.959 19.062 1.00 21.87 52 LEU C O 1
ATOM 1715 N N . VAL C 1 29 ? 17.630 -25.836 17.088 1.00 21.54 53 VAL C N 1
ATOM 1716 C CA . VAL C 1 29 ? 16.326 -25.176 17.266 1.00 21.79 53 VAL C CA 1
ATOM 1717 C C . VAL C 1 29 ? 15.206 -26.219 17.377 1.00 21.93 53 VAL C C 1
ATOM 1718 O O . VAL C 1 29 ? 14.332 -26.112 18.246 1.00 21.73 53 VAL C O 1
ATOM 1722 N N . ARG C 1 30 ? 15.227 -27.218 16.500 1.00 22.09 54 ARG C N 1
ATOM 1723 C CA . ARG C 1 30 ? 14.218 -28.270 16.551 1.00 22.15 54 ARG C CA 1
ATOM 1724 C C . ARG C 1 30 ? 14.286 -29.029 17.874 1.00 22.91 54 ARG C C 1
ATOM 1725 O O . ARG C 1 30 ? 13.262 -29.263 18.512 1.00 22.84 54 ARG C O 1
ATOM 1733 N N . ARG C 1 31 ? 15.493 -29.415 18.285 1.00 23.17 55 ARG C N 1
ATOM 1734 C CA . ARG C 1 31 ? 15.672 -30.054 19.586 1.00 23.83 55 ARG C CA 1
ATOM 1735 C C . ARG C 1 31 ? 15.065 -29.217 20.717 1.00 23.37 55 ARG C C 1
ATOM 1736 O O . ARG C 1 31 ? 14.282 -29.726 21.525 1.00 23.06 55 ARG C O 1
ATOM 1744 N N . ASN C 1 32 ? 15.427 -27.936 20.766 1.00 23.03 56 ASN C N 1
ATOM 1745 C CA . ASN C 1 32 ? 14.878 -27.011 21.756 1.00 23.51 56 ASN C CA 1
ATOM 1746 C C . ASN C 1 32 ? 13.351 -26.912 21.742 1.00 22.82 56 ASN C C 1
ATOM 1747 O O . ASN C 1 32 ? 12.713 -26.850 22.793 1.00 22.44 56 ASN C O 1
ATOM 1752 N N . MET C 1 33 ? 12.771 -26.878 20.548 1.00 22.31 57 MET C N 1
ATOM 1753 C CA . MET C 1 33 ? 11.319 -26.780 20.421 1.00 23.19 57 MET C CA 1
ATOM 1754 C C . MET C 1 33 ? 10.644 -28.040 20.966 1.00 22.20 57 MET C C 1
ATOM 1755 O O . MET C 1 33 ? 9.600 -27.956 21.618 1.00 22.59 57 MET C O 1
ATOM 1760 N N . HIS C 1 34 ? 11.251 -29.197 20.707 1.00 21.91 58 HIS C N 1
ATOM 1761 C CA . HIS C 1 34 ? 10.758 -30.456 21.257 1.00 21.95 58 HIS C CA 1
ATOM 1762 C C . HIS C 1 34 ? 10.901 -30.469 22.770 1.00 21.71 58 HIS C C 1
ATOM 1763 O O . HIS C 1 34 ? 9.989 -30.894 23.471 1.00 21.93 58 HIS C O 1
ATOM 1770 N N . TYR C 1 35 ? 12.028 -29.971 23.270 1.00 21.46 59 TYR C N 1
ATOM 1771 C CA . TYR C 1 35 ? 12.227 -29.849 24.718 1.00 21.88 59 TYR C CA 1
ATOM 1772 C C . TYR C 1 35 ? 11.151 -28.969 25.363 1.00 21.48 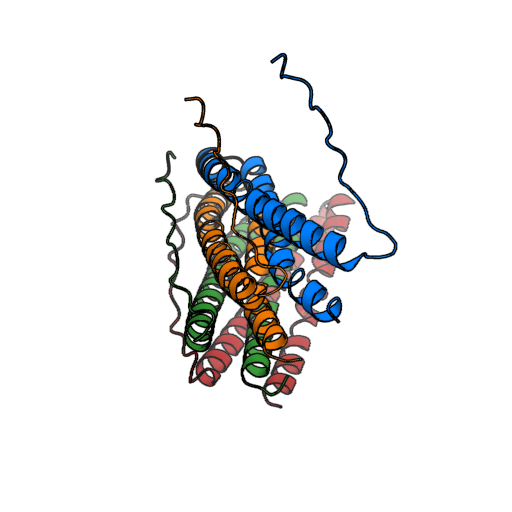59 TYR C C 1
ATOM 1773 O O . TYR C 1 35 ? 10.617 -29.301 26.427 1.00 22.02 59 TYR C O 1
ATOM 1782 N N . GLN C 1 36 ? 10.837 -27.846 24.722 1.00 21.38 60 GLN C N 1
ATOM 1783 C CA . GLN C 1 36 ? 9.813 -26.940 25.231 1.00 21.85 60 GLN C CA 1
ATOM 1784 C C . GLN C 1 36 ? 8.448 -27.593 25.258 1.00 22.41 60 GLN C C 1
ATOM 1785 O O . GLN C 1 36 ? 7.703 -27.431 26.222 1.00 22.48 60 GLN C O 1
ATOM 1791 N N . SER C 1 37 ? 8.131 -28.332 24.198 1.00 22.65 61 SER C N 1
ATOM 1792 C CA . SER C 1 37 ? 6.887 -29.091 24.137 1.00 23.34 61 SER C CA 1
ATOM 1793 C C . SER C 1 37 ? 6.761 -30.001 25.359 1.00 23.51 61 SER C C 1
ATOM 1794 O O . SER C 1 37 ? 5.737 -29.996 26.044 1.00 24.41 61 SER C O 1
ATOM 1797 N N . GLN C 1 38 ? 7.829 -30.736 25.655 1.00 23.27 62 GLN C N 1
ATOM 1798 C CA . GLN C 1 38 ? 7.849 -31.673 26.772 1.00 23.72 62 GLN C CA 1
ATOM 1799 C C . GLN C 1 38 ? 7.707 -30.951 28.102 1.00 23.86 62 GLN C C 1
ATOM 1800 O O . GLN C 1 38 ? 6.931 -31.383 28.965 1.00 23.34 62 GLN C O 1
ATOM 1806 N N . MET C 1 39 ? 8.442 -29.845 28.256 1.00 23.48 63 MET C N 1
ATOM 1807 C CA . MET C 1 39 ? 8.448 -29.077 29.514 1.00 24.52 63 MET C CA 1
ATOM 1808 C C . MET C 1 39 ? 7.109 -28.390 29.778 1.00 23.58 63 MET C C 1
ATOM 1809 O O . MET C 1 39 ? 6.580 -28.438 30.893 1.00 23.27 63 MET C O 1
ATOM 1814 N N . LEU C 1 40 ? 6.557 -27.772 28.738 1.00 22.95 64 LEU C N 1
ATOM 1815 C CA . LEU C 1 40 ? 5.260 -27.100 28.855 1.00 22.92 64 LEU C CA 1
ATOM 1816 C C . LEU C 1 40 ? 4.159 -28.076 29.248 1.00 23.11 64 LEU C C 1
ATOM 1817 O O . LEU C 1 40 ? 3.366 -27.781 30.150 1.00 23.55 64 LEU C O 1
ATOM 1822 N N . LEU C 1 41 ? 4.132 -29.241 28.605 1.00 22.97 65 LEU C N 1
ATOM 1823 C CA . LEU C 1 41 ? 3.127 -30.260 28.921 1.00 23.51 65 LEU C CA 1
ATOM 1824 C C . LEU C 1 41 ? 3.269 -30.782 30.351 1.00 23.97 65 LEU C C 1
ATOM 1825 O O . LEU C 1 41 ? 2.276 -30.935 31.060 1.00 23.56 65 LEU C O 1
ATOM 1830 N N . ASP C 1 42 ? 4.507 -31.052 30.754 1.00 23.88 66 ASP C N 1
ATOM 1831 C CA . ASP C 1 42 ? 4.809 -31.550 32.101 1.00 25.35 66 ASP C CA 1
ATOM 1832 C C . ASP C 1 42 ? 4.323 -30.555 33.163 1.00 25.59 6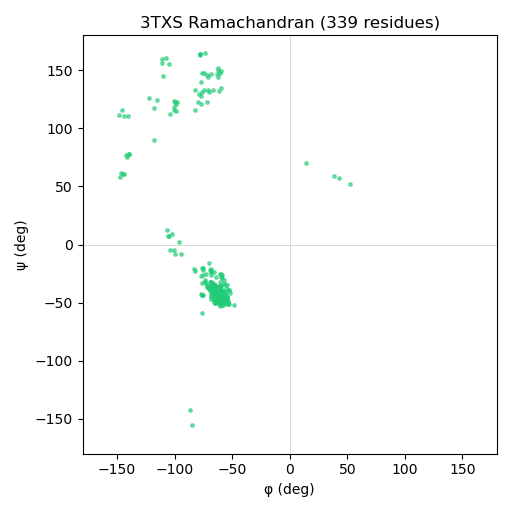6 ASP C C 1
ATOM 1833 O O . ASP C 1 42 ? 3.698 -30.945 34.164 1.00 26.36 66 ASP C O 1
ATOM 1838 N N . MET C 1 43 ? 4.621 -29.274 32.949 1.00 24.67 67 MET C N 1
ATOM 1839 C CA . MET C 1 43 ? 4.106 -28.204 33.809 1.00 24.50 67 MET C CA 1
ATOM 1840 C C . MET C 1 43 ? 2.5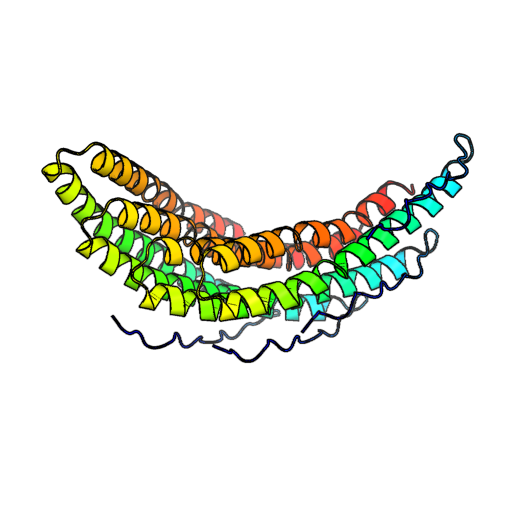74 -28.111 33.770 1.00 23.90 67 MET C C 1
ATOM 1841 O O . MET C 1 43 ? 1.936 -28.024 34.814 1.00 23.80 67 MET C O 1
ATOM 1846 N N . ALA C 1 44 ? 1.998 -28.140 32.570 1.00 23.10 68 ALA C N 1
ATOM 1847 C CA . ALA C 1 44 ? 0.550 -27.954 32.395 1.00 23.20 68 ALA C CA 1
ATOM 1848 C C . ALA C 1 44 ? -0.275 -28.995 33.137 1.00 24.14 68 ALA C C 1
ATOM 1849 O O . ALA C 1 44 ? -1.297 -28.667 33.728 1.00 24.40 68 ALA C O 1
ATOM 1851 N N . LYS C 1 45 ? 0.157 -30.252 33.089 1.00 24.85 69 LYS C N 1
ATOM 1852 C CA . LYS C 1 45 ? -0.596 -31.322 33.757 1.00 26.44 69 LYS C CA 1
ATOM 1853 C C . LYS C 1 45 ? -0.704 -31.095 35.264 1.00 26.81 69 LYS C C 1
ATOM 1854 O O . LYS C 1 45 ? -1.766 -31.304 35.865 1.00 27.35 69 LYS C O 1
ATOM 1860 N N . ILE C 1 46 ? 0.388 -30.637 35.865 1.00 26.91 70 ILE C N 1
ATOM 1861 C CA . ILE C 1 46 ? 0.434 -30.366 37.303 1.00 27.74 70 ILE C CA 1
ATOM 1862 C C . ILE C 1 46 ? -0.271 -29.048 37.653 1.00 27.14 70 ILE C C 1
ATOM 1863 O O . ILE C 1 46 ? -1.010 -28.979 38.635 1.00 27.79 70 ILE C O 1
ATOM 1868 N N . ALA C 1 47 ? -0.053 -28.012 36.847 1.00 26.16 71 ALA C N 1
ATOM 1869 C CA . ALA C 1 47 ? -0.719 -26.723 37.060 1.00 25.64 71 ALA C CA 1
ATOM 1870 C C . ALA C 1 47 ? -2.242 -26.889 36.980 1.00 25.97 71 ALA C C 1
ATOM 1871 O O . ALA C 1 47 ? -2.983 -26.267 37.743 1.00 26.39 71 ALA C O 1
ATOM 1873 N N . LEU C 1 48 ? -2.697 -27.750 36.072 1.00 25.11 72 LEU C N 1
ATOM 1874 C CA . LEU C 1 48 ? -4.126 -28.010 35.907 1.00 25.41 72 LEU C CA 1
ATOM 1875 C C . LEU C 1 48 ? -4.743 -28.657 37.137 1.00 26.25 72 LEU C C 1
ATOM 1876 O O . LEU C 1 48 ? -5.777 -28.194 37.636 1.00 26.00 72 LEU C O 1
ATOM 1881 N N . GLU C 1 49 ? -4.118 -29.724 37.628 1.00 26.32 73 GLU C N 1
ATOM 1882 C CA . GLU C 1 49 ? -4.686 -30.434 38.765 1.00 28.00 73 GLU C CA 1
ATOM 1883 C C . GLU C 1 49 ? -4.600 -29.565 40.018 1.00 28.18 73 GLU C C 1
ATOM 1884 O O . GLU C 1 49 ? -5.506 -29.588 40.844 1.00 29.33 73 GLU C O 1
ATOM 1890 N N . ASN C 1 50 ? -3.541 -28.765 40.136 1.00 27.73 74 ASN C N 1
ATOM 1891 C CA . ASN C 1 50 ? -3.430 -27.828 41.265 1.00 28.28 74 ASN C CA 1
ATOM 1892 C C . ASN C 1 50 ? -4.537 -26.778 41.216 1.00 28.26 74 ASN C C 1
ATOM 1893 O O . ASN C 1 50 ? -5.154 -26.467 42.234 1.00 28.01 74 ASN C O 1
ATOM 1898 N N . ALA C 1 51 ? -4.797 -26.257 40.019 1.00 27.28 75 ALA C N 1
ATOM 1899 C CA . ALA C 1 51 ? -5.833 -25.246 39.822 1.00 28.10 75 ALA C CA 1
ATOM 1900 C C . ALA C 1 51 ? -7.231 -25.799 40.079 1.00 28.97 75 ALA C C 1
ATOM 1901 O O . ALA C 1 51 ? -8.084 -25.103 40.636 1.00 29.91 75 ALA C O 1
ATOM 1903 N N . LYS C 1 52 ? -7.459 -27.054 39.689 1.00 29.28 76 LYS C N 1
ATOM 1904 C CA . LYS C 1 52 ? -8.765 -27.699 39.838 1.00 30.45 76 LYS C CA 1
ATOM 1905 C C . LYS C 1 52 ? -9.105 -27.902 41.301 1.00 32.28 76 LYS C C 1
ATOM 1906 O O . LYS C 1 52 ? -10.264 -27.836 41.689 1.00 33.09 76 LYS C O 1
ATOM 1912 N N . ASN C 1 53 ? -8.082 -28.136 42.110 1.00 33.83 77 ASN C N 1
ATOM 1913 C CA . ASN C 1 53 ? -8.288 -28.466 43.516 1.00 35.91 77 ASN C CA 1
ATOM 1914 C C . ASN C 1 53 ? -8.076 -27.279 44.456 1.00 36.98 77 ASN C C 1
ATOM 1915 O O . ASN C 1 53 ? -8.322 -27.376 45.666 1.00 38.24 77 ASN C O 1
ATOM 1920 N N . ALA C 1 54 ? -7.638 -26.157 43.892 1.00 37.08 78 ALA C N 1
ATOM 1921 C CA . ALA C 1 54 ? -7.281 -24.973 44.678 1.00 38.28 78 ALA C CA 1
ATOM 1922 C C . ALA C 1 54 ? -8.461 -24.082 45.088 1.00 39.08 78 ALA C C 1
ATOM 1923 O O . ALA C 1 54 ? -8.347 -23.339 46.064 1.00 40.64 78 ALA C O 1
ATOM 1925 N N . ASP C 1 55 ? -9.578 -24.162 44.359 1.00 38.92 79 ASP C N 1
ATOM 1926 C CA . ASP C 1 55 ? -10.690 -23.179 44.460 1.00 39.24 79 ASP C CA 1
ATOM 1927 C C . ASP C 1 55 ? -10.112 -21.778 44.651 1.00 38.82 79 ASP C C 1
ATOM 1928 O O . ASP C 1 55 ? -10.374 -21.089 45.643 1.00 39.38 79 ASP C O 1
ATOM 1933 N N . SER C 1 56 ? -9.308 -21.382 43.668 1.00 36.62 80 SER C N 1
ATOM 1934 C CA . SER C 1 56 ? -8.457 -20.217 43.761 1.00 35.78 80 SER C CA 1
ATOM 1935 C C . SER C 1 56 ? -8.400 -19.557 42.390 1.00 34.28 80 SER C C 1
ATOM 1936 O O . SER C 1 56 ? -7.841 -20.134 41.444 1.00 33.02 80 SER C O 1
ATOM 1939 N N . PRO C 1 57 ? -9.009 -18.361 42.263 1.00 33.57 81 PRO C N 1
ATOM 1940 C CA . PRO C 1 57 ? -8.973 -17.643 40.993 1.00 32.29 81 PRO C CA 1
ATOM 1941 C C . PRO C 1 57 ? -7.543 -17.409 40.509 1.00 31.10 81 PRO C C 1
ATOM 1942 O O . PRO C 1 57 ? -7.293 -17.437 39.304 1.00 29.85 81 PRO C O 1
ATOM 1946 N N . ARG C 1 58 ? -6.607 -17.199 41.435 1.00 30.74 82 ARG C N 1
ATOM 1947 C CA . ARG C 1 58 ? -5.205 -16.972 41.047 1.00 30.16 82 ARG C CA 1
ATOM 1948 C C . ARG C 1 58 ? -4.619 -18.169 40.283 1.00 28.63 82 ARG C C 1
ATOM 1949 O O . ARG C 1 58 ? -3.901 -17.997 39.296 1.00 27.66 82 ARG C O 1
ATOM 1957 N N . HIS C 1 59 ? -4.946 -19.378 40.733 1.00 28.51 83 HIS C N 1
ATOM 1958 C CA . HIS C 1 59 ? -4.510 -20.600 40.057 1.00 27.64 83 HIS C CA 1
ATOM 1959 C C . HIS C 1 59 ? -5.078 -20.708 38.653 1.00 26.75 83 HIS C C 1
ATOM 1960 O O . HIS C 1 59 ? -4.381 -21.119 37.724 1.00 26.10 83 HIS C O 1
ATOM 1967 N N . VAL C 1 60 ? -6.349 -20.343 38.492 1.00 26.89 84 VAL C N 1
ATOM 1968 C CA . VAL C 1 60 ? -6.983 -20.437 37.183 1.00 26.37 84 VAL C CA 1
ATOM 1969 C C . VAL C 1 60 ? -6.356 -19.414 36.232 1.00 26.29 84 VAL C C 1
ATOM 1970 O O . VAL C 1 60 ? -6.113 -19.712 35.059 1.00 24.75 84 VAL C O 1
ATOM 1974 N N . GLU C 1 61 ? -6.105 -18.216 36.762 1.00 27.03 85 GLU C N 1
ATOM 1975 C CA . GLU C 1 61 ? -5.507 -17.107 36.024 1.00 27.52 85 GLU C CA 1
ATOM 1976 C C . GLU C 1 61 ? -4.137 -17.469 35.456 1.00 26.92 85 GLU C C 1
ATOM 1977 O O . GLU C 1 61 ? -3.858 -17.245 34.267 1.00 26.44 85 GLU C O 1
ATOM 1983 N N . VAL C 1 62 ? -3.288 -18.037 36.304 1.00 27.08 86 VAL C N 1
ATOM 1984 C CA . VAL C 1 62 ? -1.945 -18.447 35.884 1.00 26.83 86 VAL C CA 1
ATOM 1985 C C . VAL C 1 62 ? -1.998 -19.638 34.918 1.00 26.42 86 VAL C C 1
ATOM 1986 O O . VAL C 1 62 ? -1.208 -19.719 33.965 1.00 25.25 86 VAL C O 1
ATOM 1990 N N . PHE C 1 63 ? -2.931 -20.557 35.152 1.00 26.54 87 PHE C N 1
ATOM 1991 C CA . PHE C 1 63 ? -3.123 -21.654 34.215 1.00 25.80 87 PHE C CA 1
ATOM 1992 C C . PHE C 1 63 ? -3.483 -21.130 32.817 1.00 25.30 87 PHE C C 1
ATOM 1993 O O . PHE C 1 63 ? -2.950 -21.606 31.813 1.00 24.30 87 PHE C O 1
ATOM 2001 N N . ALA C 1 64 ? -4.384 -20.150 32.762 1.00 25.74 88 ALA C N 1
ATOM 2002 C CA . ALA C 1 64 ? -4.744 -19.526 31.497 1.00 25.73 88 ALA C CA 1
ATOM 2003 C C . ALA C 1 64 ? -3.503 -18.917 30.838 1.00 25.96 88 ALA C C 1
ATOM 2004 O O . ALA C 1 64 ? -3.288 -19.078 29.639 1.00 25.29 88 ALA C O 1
ATOM 2006 N N . GLN C 1 65 ? -2.675 -18.249 31.635 1.00 26.26 89 GLN C N 1
ATOM 2007 C CA . GLN C 1 65 ? -1.434 -17.650 31.133 1.00 27.08 89 GLN C CA 1
ATOM 2008 C C . GLN C 1 65 ? -0.476 -18.714 30.585 1.00 25.71 89 GLN C C 1
ATOM 2009 O O . GLN C 1 65 ? 0.130 -18.530 29.516 1.00 25.39 89 GLN C O 1
ATOM 2015 N N . LEU C 1 66 ? -0.362 -19.834 31.302 1.00 25.27 90 LEU C N 1
ATOM 2016 C CA . LEU C 1 66 ? 0.447 -20.966 30.841 1.00 24.44 90 LEU C CA 1
ATOM 2017 C C . LEU C 1 66 ? -0.068 -21.501 29.507 1.00 23.93 90 LEU C C 1
ATOM 2018 O O . LEU C 1 66 ? 0.718 -21.779 28.593 1.00 23.75 90 LEU C O 1
ATOM 2023 N N . MET C 1 67 ? -1.391 -21.628 29.390 1.00 23.41 91 MET C N 1
ATOM 2024 C CA . MET C 1 67 ? -2.005 -22.078 28.145 1.00 23.54 91 MET C CA 1
ATOM 2025 C C . MET C 1 67 ? -1.691 -21.129 27.006 1.00 23.17 91 MET C C 1
ATOM 2026 O O . MET C 1 67 ? -1.424 -21.568 25.891 1.00 22.92 91 MET C O 1
ATOM 2031 N N . GLY C 1 68 ? -1.712 -19.829 27.298 1.00 22.68 92 GLY C N 1
ATOM 2032 C CA . GLY C 1 68 ? -1.337 -18.806 26.320 1.00 23.07 92 GLY C CA 1
ATOM 2033 C C . GLY C 1 68 ? 0.074 -18.986 25.793 1.00 22.87 92 GLY C C 1
ATOM 2034 O O . GLY C 1 68 ? 0.310 -18.923 24.578 1.00 22.97 92 GLY C O 1
ATOM 2035 N N . GLN C 1 69 ? 1.018 -19.210 26.701 1.00 23.20 93 GLN C N 1
ATOM 2036 C CA . GLN C 1 69 ? 2.407 -19.439 26.304 1.00 23.55 93 GLN C CA 1
ATOM 2037 C C . GLN C 1 69 ? 2.548 -20.729 25.492 1.00 23.79 93 GLN C C 1
ATOM 2038 O O . GLN C 1 69 ? 3.269 -20.759 24.490 1.00 23.76 93 GLN C O 1
ATOM 2044 N N . MET C 1 70 ? 1.841 -21.784 25.907 1.00 23.86 94 MET C N 1
ATOM 2045 C CA A MET C 1 70 ? 1.876 -23.071 25.213 0.50 24.18 94 MET C CA 1
ATOM 2046 C CA B MET C 1 70 ? 1.909 -23.064 25.200 0.50 24.06 94 MET C CA 1
ATOM 2047 C C . MET C 1 70 ? 1.436 -22.896 23.757 1.00 23.91 94 MET C C 1
ATOM 2048 O O . MET C 1 70 ? 2.021 -23.463 22.836 1.00 23.98 94 MET C O 1
ATOM 2057 N N . THR C 1 71 ? 0.385 -22.108 23.558 1.00 23.68 95 THR C N 1
ATOM 2058 C CA . THR C 1 71 ? -0.110 -21.844 22.207 1.00 24.05 95 THR C CA 1
ATOM 2059 C C . THR C 1 71 ? 0.920 -21.076 21.385 1.00 23.97 95 THR C C 1
ATOM 2060 O O . THR C 1 71 ? 1.155 -21.398 20.215 1.00 24.13 95 THR C O 1
ATOM 2064 N N . THR C 1 72 ? 1.514 -20.057 21.997 1.00 24.12 96 THR C N 1
ATOM 2065 C CA . THR C 1 72 ? 2.493 -19.205 21.328 1.00 24.70 96 THR C CA 1
ATOM 2066 C C . THR C 1 72 ? 3.734 -20.012 20.945 1.00 24.77 96 THR C C 1
ATOM 2067 O O . THR C 1 72 ? 4.250 -19.880 19.832 1.00 25.17 96 THR C O 1
ATOM 2071 N N . THR C 1 73 ? 4.193 -20.857 21.862 1.00 23.83 97 THR C N 1
ATOM 2072 C CA . THR C 1 73 ? 5.354 -21.711 21.625 1.00 24.31 97 THR C CA 1
ATOM 2073 C C . THR C 1 73 ? 5.033 -22.783 20.574 1.00 24.72 97 THR C C 1
ATOM 2074 O O . THR C 1 73 ? 5.795 -22.983 19.637 1.00 25.20 97 THR C O 1
ATOM 2078 N N . ASN C 1 74 ? 3.885 -23.442 20.714 1.00 25.60 98 ASN C N 1
ATOM 2079 C CA . ASN C 1 74 ? 3.464 -24.492 19.785 1.00 26.99 98 ASN C CA 1
ATOM 2080 C C . ASN C 1 74 ? 3.360 -24.001 18.332 1.00 27.92 98 ASN C C 1
ATOM 2081 O O . ASN C 1 74 ? 3.761 -24.719 17.401 1.00 28.67 98 ASN C O 1
ATOM 2086 N N . LYS C 1 75 ? 2.838 -22.784 18.145 1.00 28.73 99 LYS C N 1
ATOM 2087 C CA . LYS C 1 75 ? 2.707 -22.135 16.816 1.00 30.30 99 LYS C CA 1
ATOM 2088 C C . LYS C 1 75 ? 4.035 -22.000 16.068 1.00 30.09 99 LYS C C 1
ATOM 2089 O O . LYS C 1 75 ? 4.071 -21.994 14.824 1.00 30.61 99 LYS C O 1
ATOM 2095 N N . GLU C 1 76 ? 5.120 -21.859 16.816 1.00 28.91 100 GLU C N 1
ATOM 2096 C CA . GLU C 1 76 ? 6.425 -21.581 16.211 1.00 29.24 100 GLU C CA 1
ATOM 2097 C C . GLU C 1 76 ? 7.058 -22.805 15.564 1.00 29.37 100 GLU C C 1
ATOM 2098 O O . GLU C 1 76 ? 7.927 -22.672 14.709 1.00 29.21 100 GLU C O 1
ATOM 2104 N N . MET C 1 77 ? 6.611 -23.992 15.960 1.00 29.98 101 MET C N 1
ATOM 2105 C CA . MET C 1 77 ? 7.129 -25.224 15.371 1.00 31.62 101 MET C CA 1
ATOM 2106 C C . MET C 1 77 ? 6.874 -25.281 13.858 1.00 31.19 101 MET C C 1
ATOM 2107 O O . MET C 1 77 ? 7.796 -25.544 13.086 1.00 31.42 101 MET C O 1
ATOM 2112 N N . LEU C 1 78 ? 5.646 -25.002 13.426 1.00 30.89 102 LEU C N 1
ATOM 2113 C CA . LEU C 1 78 ? 5.362 -24.963 11.993 1.00 31.28 102 LEU C CA 1
ATOM 2114 C C . LEU C 1 78 ? 5.927 -23.728 11.310 1.00 30.77 102 LEU C C 1
ATOM 2115 O O . LEU C 1 78 ? 6.330 -23.786 10.148 1.00 31.25 102 LEU C O 1
ATOM 2120 N N . LYS C 1 79 ? 5.982 -22.612 12.035 1.00 30.01 103 LYS C N 1
ATOM 2121 C CA . LYS C 1 79 ? 6.616 -21.396 11.510 1.00 29.94 103 LYS C CA 1
ATOM 2122 C C . LYS C 1 79 ? 8.083 -21.647 11.210 1.00 28.93 103 LYS C C 1
ATOM 2123 O O . LYS C 1 79 ? 8.623 -21.132 10.227 1.00 29.08 103 LYS C O 1
ATOM 2129 N N . MET C 1 80 ? 8.722 -22.464 12.041 1.00 27.35 104 MET C N 1
ATOM 2130 C CA . MET C 1 80 ? 10.103 -22.838 11.794 1.00 26.74 104 MET C CA 1
ATOM 2131 C C . MET C 1 80 ? 10.285 -23.579 10.459 1.00 26.61 104 MET C C 1
ATOM 2132 O O . MET C 1 80 ? 11.245 -23.327 9.731 1.00 25.95 104 MET C O 1
ATOM 2137 N N . HIS C 1 81 ? 9.374 -24.490 10.134 1.00 26.28 105 HIS C N 1
ATOM 2138 C CA . HIS C 1 81 ? 9.462 -25.182 8.847 1.00 27.38 105 HIS C CA 1
ATOM 2139 C C . HIS C 1 81 ? 9.268 -24.247 7.647 1.00 28.51 105 HIS C C 1
ATOM 2140 O O . HIS C 1 81 ? 9.925 -24.413 6.619 1.00 28.99 105 HIS C O 1
ATOM 2147 N N . LYS C 1 82 ? 8.380 -23.264 7.794 1.00 28.87 106 LYS C N 1
ATOM 2148 C CA . LYS C 1 82 ? 8.208 -22.214 6.785 1.00 30.70 106 LYS C CA 1
ATOM 2149 C C . LYS C 1 82 ? 9.506 -21.426 6.600 1.00 30.11 106 LYS C C 1
ATOM 2150 O O . LYS C 1 82 ? 9.928 -21.171 5.473 1.00 30.61 106 LYS C O 1
ATOM 2156 N N . GLU C 1 83 ? 10.139 -21.048 7.709 1.00 29.11 107 GLU C N 1
ATOM 2157 C CA . GLU C 1 83 ? 11.432 -20.354 7.676 1.00 29.82 107 GLU C CA 1
ATOM 2158 C C . GLU C 1 83 ? 12.502 -21.174 6.965 1.00 29.60 107 GLU C C 1
ATOM 2159 O O . GLU C 1 83 ? 13.251 -20.645 6.131 1.00 29.47 107 GLU C O 1
ATOM 2165 N N . MET C 1 84 ? 12.558 -22.469 7.283 1.00 29.12 108 MET C N 1
ATOM 2166 C CA . MET C 1 84 ? 13.521 -23.376 6.657 1.00 29.74 108 MET C CA 1
ATOM 2167 C C . MET C 1 84 ? 13.236 -23.542 5.167 1.00 31.21 108 MET C C 1
ATOM 2168 O O . MET C 1 84 ? 14.166 -23.589 4.352 1.00 31.51 108 MET C O 1
ATOM 2173 N N . LYS C 1 85 ? 11.953 -23.620 4.813 1.00 32.10 109 LYS C N 1
ATOM 2174 C CA . LYS C 1 85 ? 11.543 -23.675 3.401 1.00 34.28 109 LYS C CA 1
ATOM 2175 C C . LYS C 1 85 ? 12.037 -22.442 2.635 1.00 35.71 109 LYS C C 1
ATOM 2176 O O . LYS C 1 85 ? 12.571 -22.562 1.519 1.00 36.14 109 LYS C O 1
ATOM 2182 N N . ASP C 1 86 ? 11.875 -21.262 3.235 1.00 36.36 110 ASP C N 1
ATOM 2183 C CA . ASP C 1 86 ? 12.327 -20.015 2.601 1.00 38.38 110 ASP C CA 1
ATOM 2184 C C . ASP C 1 86 ? 13.848 -19.979 2.497 1.00 38.74 110 ASP C C 1
ATOM 2185 O O . ASP C 1 86 ? 14.400 -19.526 1.489 1.00 39.02 110 ASP C O 1
ATOM 2190 N N . LEU C 1 87 ? 14.513 -20.472 3.541 1.00 38.50 111 LEU C N 1
ATOM 2191 C CA . LEU C 1 87 ? 15.971 -20.532 3.595 1.00 39.66 111 LEU C CA 1
ATOM 2192 C C . LEU C 1 87 ? 16.567 -21.366 2.456 1.00 41.52 111 LEU C C 1
ATOM 2193 O O . LEU C 1 87 ? 17.629 -21.028 1.932 1.00 42.01 111 LEU C O 1
ATOM 2198 N N . ALA C 1 88 ? 15.877 -22.441 2.074 1.00 43.45 112 ALA C N 1
ATOM 2199 C CA . ALA C 1 88 ? 16.263 -23.247 0.907 1.00 46.03 112 ALA C CA 1
ATOM 2200 C C . ALA C 1 88 ? 15.925 -22.567 -0.426 1.00 48.30 112 ALA C C 1
ATOM 2201 O O . ALA C 1 88 ? 16.501 -22.904 -1.467 1.00 49.38 112 ALA C O 1
ATOM 2203 N N . GLY C 1 89 ? 15.006 -21.603 -0.385 1.00 49.61 113 GLY C N 1
ATOM 2204 C CA . GLY C 1 89 ? 14.455 -20.984 -1.593 1.00 52.20 113 GLY C CA 1
ATOM 2205 C C . GLY C 1 89 ? 15.247 -19.834 -2.190 1.00 53.55 113 GLY C C 1
ATOM 2206 O O . GLY C 1 89 ? 16.459 -19.721 -1.979 1.00 53.15 113 GLY C O 1
ATOM 2207 N N . ALA C 1 90 ? 14.543 -18.977 -2.931 1.00 55.39 114 ALA C N 1
ATOM 2208 C CA . ALA C 1 90 ? 15.159 -17.918 -3.739 1.00 57.00 114 ALA C CA 1
ATOM 2209 C C . ALA C 1 90 ? 15.654 -16.715 -2.932 1.00 56.69 114 ALA C C 1
ATOM 2210 O O . ALA C 1 90 ? 16.845 -16.386 -2.982 1.00 56.72 114 ALA C O 1
ATOM 2212 N N . ALA C 1 91 ? 14.734 -16.074 -2.206 1.00 56.74 115 ALA C N 1
ATOM 2213 C CA . ALA C 1 91 ? 14.982 -14.825 -1.457 1.00 56.63 115 ALA C CA 1
ATOM 2214 C C . ALA C 1 91 ? 16.045 -13.914 -2.075 1.00 57.30 115 ALA C C 1
ATOM 2215 O O . ALA C 1 91 ? 15.906 -13.469 -3.215 1.00 58.89 115 ALA C O 1
ATOM 2217 N N . GLN D 1 1 ? 2.696 -34.601 46.491 1.00 53.45 25 GLN D N 1
ATOM 2218 C CA . GLN D 1 1 ? 3.150 -33.290 45.930 1.00 53.30 25 GLN D CA 1
ATOM 2219 C C . GLN D 1 1 ? 4.638 -33.253 45.563 1.00 52.82 25 GLN D C 1
ATOM 2220 O O . GLN D 1 1 ? 5.160 -32.202 45.175 1.00 52.97 25 GLN D O 1
ATOM 2226 N N . VAL D 1 2 ? 5.316 -34.392 45.688 1.00 52.12 26 VAL D N 1
ATOM 2227 C CA . VAL D 1 2 ? 6.713 -34.507 45.261 1.00 51.16 26 VAL D CA 1
ATOM 2228 C C . VAL D 1 2 ? 6.750 -35.176 43.891 1.00 50.17 26 VAL D C 1
ATOM 2229 O O . VAL D 1 2 ? 6.243 -36.289 43.718 1.00 50.21 26 VAL D O 1
ATOM 2233 N N . TYR D 1 3 ? 7.346 -34.489 42.920 1.00 48.65 27 TYR D N 1
ATOM 2234 C CA . TYR D 1 3 ? 7.362 -34.975 41.549 1.00 47.10 27 TYR D CA 1
ATOM 2235 C C . TYR D 1 3 ? 8.741 -35.426 41.076 1.00 46.11 27 TYR D C 1
ATOM 2236 O O . TYR D 1 3 ? 9.773 -34.869 41.472 1.00 46.14 27 TYR D O 1
ATOM 2245 N N . ALA D 1 4 ? 8.735 -36.459 40.240 1.00 44.49 28 ALA D N 1
ATOM 2246 C CA . ALA D 1 4 ? 9.938 -36.962 39.598 1.00 43.00 28 ALA D CA 1
ATOM 2247 C C . ALA D 1 4 ? 10.390 -35.950 38.551 1.00 41.61 28 ALA D C 1
ATOM 2248 O O . ALA D 1 4 ? 9.549 -35.310 37.909 1.00 41.61 28 ALA D O 1
ATOM 2250 N N . PRO D 1 5 ? 11.714 -35.785 38.383 1.00 40.11 29 PRO D N 1
ATOM 2251 C CA . PRO D 1 5 ? 12.184 -34.837 37.375 1.00 38.59 29 PRO D CA 1
ATOM 2252 C C . PRO D 1 5 ? 11.745 -35.232 35.967 1.00 37.09 29 PRO D C 1
ATOM 2253 O O . PRO D 1 5 ? 11.527 -36.417 35.688 1.00 36.82 29 PRO D O 1
ATOM 2257 N N . LEU D 1 6 ? 11.587 -34.244 35.093 1.00 34.56 30 LEU D N 1
ATOM 2258 C CA . LEU D 1 6 ? 11.273 -34.539 33.704 1.00 32.34 30 LEU D CA 1
ATOM 2259 C C . LEU D 1 6 ? 12.485 -35.154 33.012 1.00 31.52 30 LEU D C 1
ATOM 2260 O O . LEU D 1 6 ? 13.604 -34.659 33.144 1.00 30.64 30 LEU D O 1
ATOM 2265 N N . VAL D 1 7 ? 12.256 -36.243 32.287 1.00 30.66 31 VAL D N 1
ATOM 2266 C CA . VAL D 1 7 ? 13.289 -36.808 31.437 1.00 30.04 31 VAL D CA 1
ATOM 2267 C C . VAL D 1 7 ? 13.047 -36.332 30.012 1.00 29.60 31 VAL D C 1
ATOM 2268 O O . VAL D 1 7 ? 12.032 -36.669 29.398 1.00 29.53 31 VAL D O 1
ATOM 2272 N N . LEU D 1 8 ? 13.983 -35.541 29.496 1.00 28.69 32 LEU D N 1
ATOM 2273 C CA . LEU D 1 8 ? 13.888 -35.035 28.128 1.00 27.99 32 LEU D CA 1
ATOM 2274 C C . LEU D 1 8 ? 14.252 -36.098 27.097 1.00 28.02 32 LEU D C 1
ATOM 2275 O O . LEU D 1 8 ? 15.211 -36.854 27.283 1.00 28.47 32 LEU D O 1
ATOM 2280 N N . ARG D 1 9 ? 13.504 -36.139 25.997 1.00 27.63 33 ARG D N 1
ATOM 2281 C CA . ARG D 1 9 ? 13.759 -37.109 24.931 1.00 27.76 33 ARG D CA 1
ATOM 2282 C C . ARG D 1 9 ? 14.183 -36.340 23.689 1.00 27.25 33 ARG D C 1
ATOM 2283 O O . ARG D 1 9 ? 13.470 -35.445 23.241 1.00 27.12 33 ARG D O 1
ATOM 2291 N N . ASP D 1 10 ? 15.347 -36.682 23.148 1.00 32.45 34 ASP D N 1
ATOM 2292 C CA . ASP D 1 10 ? 15.861 -36.016 21.949 1.00 32.09 34 ASP D CA 1
ATOM 2293 C C . ASP D 1 10 ? 15.193 -36.540 20.689 1.00 31.19 34 ASP D C 1
ATOM 2294 O O . ASP D 1 10 ? 15.158 -37.752 20.475 1.00 31.65 34 ASP D O 1
ATOM 2299 N N . PRO D 1 11 ? 14.685 -35.632 19.834 1.00 29.91 35 PRO D N 1
ATOM 2300 C CA . PRO D 1 11 ? 14.200 -36.066 18.528 1.00 29.65 35 PRO D CA 1
ATOM 2301 C C . PRO D 1 11 ? 15.376 -36.307 17.585 1.00 30.25 35 PRO D C 1
ATOM 2302 O O . PRO D 1 11 ? 16.495 -35.881 17.878 1.00 30.80 35 PRO D O 1
ATOM 2306 N N . VAL D 1 12 ? 15.131 -37.017 16.489 1.00 30.57 36 VAL D N 1
ATOM 2307 C CA A VAL D 1 12 ? 16.142 -37.146 15.449 0.50 30.99 36 VAL D CA 1
ATOM 2308 C CA B VAL D 1 12 ? 16.126 -37.179 15.430 0.50 30.82 36 VAL D CA 1
ATOM 2309 C C . VAL D 1 12 ? 15.746 -36.232 14.299 1.00 30.12 36 VAL D C 1
ATOM 2310 O O . VAL D 1 12 ? 14.635 -36.320 13.767 1.00 29.66 36 VAL D O 1
ATOM 2317 N N . SER D 1 13 ? 16.654 -35.326 13.949 1.00 29.58 37 SER D N 1
ATOM 2318 C CA . SER D 1 13 ? 16.380 -34.349 12.907 1.00 28.65 37 SER D CA 1
ATOM 2319 C C . SER D 1 13 ? 17.150 -34.645 11.638 1.00 29.44 37 SER D C 1
ATOM 2320 O O . SER D 1 13 ? 18.144 -35.373 11.655 1.00 29.82 37 SER D O 1
ATOM 2323 N N . ASN D 1 14 ? 16.667 -34.071 10.541 1.00 29.31 38 ASN D N 1
ATOM 2324 C CA . ASN D 1 14 ? 17.142 -34.391 9.207 1.00 30.67 38 ASN D CA 1
ATOM 2325 C C . ASN D 1 14 ? 17.187 -33.123 8.368 1.00 30.57 38 ASN D C 1
ATOM 2326 O O . ASN D 1 14 ? 16.297 -32.908 7.544 1.00 30.42 38 ASN D O 1
ATOM 2331 N N . PRO D 1 15 ? 18.212 -32.267 8.574 1.00 31.12 39 PRO D N 1
ATOM 2332 C CA . PRO D 1 15 ? 18.233 -30.961 7.887 1.00 31.06 39 PRO D CA 1
ATOM 2333 C C . PRO D 1 15 ? 18.199 -31.077 6.359 1.00 31.99 39 PRO D C 1
ATOM 2334 O O . PRO D 1 15 ? 17.719 -30.163 5.680 1.00 31.94 39 PRO D O 1
ATOM 2338 N N . ASN D 1 16 ? 18.689 -32.194 5.834 1.00 32.83 40 ASN D N 1
ATOM 2339 C CA . ASN D 1 16 ? 18.741 -32.403 4.385 1.00 33.46 40 ASN D CA 1
ATOM 2340 C C . ASN D 1 16 ? 17.694 -33.385 3.855 1.00 33.73 40 ASN D C 1
ATOM 2341 O O . ASN D 1 16 ? 17.692 -33.752 2.675 1.00 33.62 40 ASN D O 1
ATOM 2346 N N . ASN D 1 17 ? 16.793 -33.789 4.746 1.00 32.97 41 ASN D N 1
ATOM 2347 C CA . ASN D 1 17 ? 15.563 -34.493 4.368 1.00 32.96 41 ASN D CA 1
ATOM 2348 C C . ASN D 1 17 ? 14.457 -34.044 5.314 1.00 31.91 41 ASN D C 1
ATOM 2349 O O . ASN D 1 17 ? 13.871 -34.849 6.030 1.00 32.33 41 ASN D O 1
ATOM 2354 N N . ARG D 1 18 ? 14.181 -32.739 5.297 1.00 30.97 42 ARG D N 1
ATOM 2355 C CA . ARG D 1 18 ? 13.351 -32.085 6.311 1.00 30.31 42 ARG D CA 1
ATOM 2356 C C . ARG D 1 18 ? 11.868 -32.482 6.290 1.00 29.23 42 ARG D C 1
ATOM 2357 O O . ARG D 1 18 ? 11.198 -32.389 7.312 1.00 28.13 42 ARG D O 1
ATOM 2365 N N . LYS D 1 19 ? 11.372 -32.951 5.145 1.00 29.15 43 LYS D N 1
ATOM 2366 C CA . LYS D 1 19 ? 9.953 -33.339 5.031 1.00 28.99 43 LYS D CA 1
ATOM 2367 C C . LYS D 1 19 ? 9.489 -34.374 6.069 1.00 28.10 43 LYS D C 1
ATOM 2368 O O . LYS D 1 19 ? 8.371 -34.281 6.566 1.00 27.56 43 LYS D O 1
ATOM 2374 N N . ILE D 1 20 ? 10.330 -35.344 6.419 1.00 28.07 44 ILE D N 1
ATOM 2375 C CA . ILE D 1 20 ? 9.927 -36.303 7.460 1.00 28.56 44 ILE D CA 1
ATOM 2376 C C . ILE D 1 20 ? 9.849 -35.653 8.846 1.00 27.33 44 ILE D C 1
ATOM 2377 O O . ILE D 1 20 ? 9.014 -36.030 9.667 1.00 27.44 44 ILE D O 1
ATOM 2382 N N . ASP D 1 21 ? 10.708 -34.663 9.085 1.00 26.35 45 ASP D N 1
ATOM 2383 C CA . ASP D 1 21 ? 10.654 -33.868 10.319 1.00 25.60 45 ASP D CA 1
ATOM 2384 C C . ASP D 1 21 ? 9.389 -33.018 10.355 1.00 25.11 45 ASP D C 1
ATOM 2385 O O . ASP D 1 21 ? 8.761 -32.856 11.407 1.00 24.42 45 ASP D O 1
ATOM 2390 N N . GLN D 1 22 ? 9.045 -32.444 9.205 1.00 24.88 46 GLN D N 1
ATOM 2391 C CA . GLN D 1 22 ? 7.884 -31.583 9.095 1.00 25.08 46 GLN D CA 1
ATOM 2392 C C . GLN D 1 22 ? 6.625 -32.394 9.389 1.00 24.88 46 GLN D C 1
ATOM 2393 O O . GLN D 1 22 ? 5.747 -31.929 10.114 1.00 24.22 46 GLN D O 1
ATOM 2399 N N . ASP D 1 23 ? 6.558 -33.608 8.833 1.00 25.38 47 ASP D N 1
ATOM 2400 C CA . ASP D 1 23 ? 5.434 -34.522 9.075 1.00 26.02 47 ASP D CA 1
ATOM 2401 C C . ASP D 1 23 ? 5.299 -34.808 10.569 1.00 25.44 47 ASP D C 1
ATOM 2402 O O . ASP D 1 23 ? 4.204 -34.720 11.129 1.00 25.70 47 ASP D O 1
ATOM 2407 N N . ASP D 1 24 ? 6.415 -35.157 11.205 1.00 24.95 48 ASP D N 1
ATOM 2408 C CA . ASP D 1 24 ? 6.435 -35.486 12.641 1.00 24.55 48 ASP D CA 1
ATOM 2409 C C . ASP D 1 24 ? 6.051 -34.291 13.499 1.00 23.66 48 ASP D C 1
ATOM 2410 O O . ASP D 1 24 ? 5.330 -34.434 14.498 1.00 23.02 48 ASP D O 1
ATOM 2415 N N . ASP D 1 25 ? 6.532 -33.115 13.104 1.00 22.64 49 ASP D N 1
ATOM 2416 C CA . ASP D 1 25 ? 6.236 -31.887 13.846 1.00 22.05 49 ASP D CA 1
ATOM 2417 C C . ASP D 1 25 ? 4.780 -31.452 13.702 1.00 21.58 49 ASP D C 1
ATOM 2418 O O . ASP D 1 25 ? 4.182 -30.977 14.660 1.00 21.25 49 ASP D O 1
ATOM 2423 N N . TYR D 1 26 ? 4.205 -31.625 12.516 1.00 22.04 50 TYR D N 1
ATOM 2424 C CA . TYR D 1 26 ? 2.758 -31.448 12.367 1.00 21.80 50 TYR D CA 1
ATOM 2425 C C . TYR D 1 26 ? 1.983 -32.321 13.359 1.00 22.20 50 TYR D C 1
ATOM 2426 O O . TYR D 1 26 ? 1.047 -31.843 13.999 1.00 21.75 50 TYR D O 1
ATOM 2435 N N . GLU D 1 27 ? 2.364 -33.599 13.477 1.00 22.93 51 GLU D N 1
ATOM 2436 C CA . GLU D 1 27 ? 1.681 -34.518 14.389 1.00 24.40 51 GLU D CA 1
ATOM 2437 C C . GLU D 1 27 ? 1.855 -34.077 15.837 1.00 23.08 51 GLU D C 1
ATOM 2438 O O . GLU D 1 27 ? 0.918 -34.163 16.632 1.00 23.07 51 GLU D O 1
ATOM 2444 N N . LEU D 1 28 ? 3.047 -33.601 16.181 1.00 22.68 52 LEU D N 1
ATOM 2445 C CA . LEU D 1 28 ? 3.292 -33.131 17.557 1.00 22.28 52 LEU D CA 1
ATOM 2446 C C . LEU D 1 28 ? 2.457 -31.882 17.860 1.00 21.38 52 LEU D C 1
ATOM 2447 O O . LEU D 1 28 ? 1.818 -31.793 18.912 1.00 21.44 52 LEU D O 1
ATOM 2452 N N . VAL D 1 29 ? 2.480 -30.926 16.938 1.00 21.14 53 VAL D N 1
ATOM 2453 C CA . VAL D 1 29 ? 1.729 -29.672 17.083 1.00 21.20 53 VAL D CA 1
ATOM 2454 C C . VAL D 1 29 ? 0.234 -29.938 17.203 1.00 21.27 53 VAL D C 1
ATOM 2455 O O . VAL D 1 29 ? -0.424 -29.398 18.102 1.00 20.42 53 VAL D O 1
ATOM 2459 N N . ARG D 1 30 ? -0.298 -30.768 16.306 1.00 21.04 54 ARG D N 1
ATOM 2460 C CA . ARG D 1 30 ? -1.718 -31.119 16.358 1.00 21.64 54 ARG D CA 1
ATOM 2461 C C . ARG D 1 30 ? -2.085 -31.820 17.672 1.00 22.07 54 ARG D C 1
ATOM 2462 O O . ARG D 1 30 ? -3.108 -31.509 18.295 1.00 21.79 54 ARG D O 1
ATOM 2470 N N . ARG D 1 31 ? -1.249 -32.767 18.098 1.00 22.33 55 ARG D N 1
ATOM 2471 C CA . ARG D 1 31 ? -1.446 -33.419 19.387 1.00 23.11 55 ARG D CA 1
ATOM 2472 C C . ARG D 1 31 ? -1.544 -32.407 20.527 1.00 22.56 55 ARG D C 1
ATOM 2473 O O . ARG D 1 31 ? -2.457 -32.476 21.358 1.00 22.66 55 ARG D O 1
ATOM 2481 N N . ASN D 1 32 ? -0.590 -31.476 20.567 1.00 22.14 56 ASN D N 1
ATOM 2482 C CA . ASN D 1 32 ? -0.539 -30.463 21.614 1.00 22.27 56 ASN D CA 1
ATOM 2483 C C . ASN D 1 32 ? -1.771 -29.550 21.606 1.00 22.01 56 ASN D C 1
ATOM 2484 O O . ASN D 1 32 ? -2.292 -29.193 22.652 1.00 21.35 56 ASN D O 1
ATOM 2489 N N . MET D 1 33 ? -2.235 -29.191 20.415 1.00 22.21 57 MET D N 1
ATOM 2490 C CA . MET D 1 33 ? -3.464 -28.407 20.279 1.00 24.44 57 MET D CA 1
ATOM 2491 C C . MET D 1 33 ? -4.678 -29.158 20.823 1.00 23.04 57 MET D C 1
ATOM 2492 O O . MET D 1 33 ? -5.528 -28.567 21.478 1.00 23.61 57 MET D O 1
ATOM 2497 N N . HIS D 1 34 ? -4.748 -30.459 20.557 1.00 22.47 58 HIS D N 1
ATOM 2498 C CA . HIS D 1 34 ? -5.821 -31.293 21.110 1.00 22.27 58 HIS D CA 1
ATOM 2499 C C . HIS D 1 34 ? -5.699 -31.371 22.635 1.00 22.17 58 HIS D C 1
ATOM 2500 O O . HIS D 1 34 ? -6.699 -31.259 23.345 1.00 22.29 58 HIS D O 1
ATOM 2507 N N . TYR D 1 35 ? -4.479 -31.528 23.134 1.00 21.83 59 TYR D N 1
ATOM 2508 C CA . TYR D 1 35 ? -4.239 -31.506 24.582 1.00 22.47 59 TYR D CA 1
ATOM 2509 C C . TYR D 1 35 ? -4.697 -30.192 25.214 1.00 22.35 59 TYR D C 1
ATOM 2510 O O . TYR D 1 35 ? -5.304 -30.187 26.285 1.00 22.72 59 TYR D O 1
ATOM 2519 N N . GLN D 1 36 ? -4.377 -29.070 24.577 1.00 21.95 60 GLN D N 1
ATOM 2520 C CA . GLN D 1 36 ? -4.762 -27.775 25.136 1.00 22.40 60 GLN D CA 1
ATOM 2521 C C . GLN D 1 36 ? -6.269 -27.614 25.184 1.00 22.40 60 GLN D C 1
ATOM 2522 O O . GLN D 1 36 ? -6.803 -27.111 26.163 1.00 22.64 60 GLN D O 1
ATOM 2528 N N . SER D 1 37 ? -6.941 -28.061 24.131 1.00 22.39 61 SER D N 1
ATOM 2529 C CA . SER D 1 37 ? -8.399 -28.049 24.075 1.00 23.31 61 SER D CA 1
ATOM 2530 C C . SER D 1 37 ? -8.990 -28.815 25.253 1.00 23.71 61 SER D C 1
ATOM 2531 O O . SER D 1 37 ? -9.896 -28.324 25.934 1.00 23.89 61 SER D O 1
ATOM 2534 N N . GLN D 1 38 ? -8.450 -30.006 25.507 1.00 23.29 62 GLN D N 1
ATOM 2535 C CA . GLN D 1 38 ? -8.927 -30.856 26.592 1.00 23.76 62 GLN D CA 1
ATOM 2536 C C . GLN D 1 38 ? -8.650 -30.243 27.957 1.00 23.73 62 GLN D C 1
ATOM 2537 O O . GLN D 1 38 ? -9.512 -30.269 28.837 1.00 23.71 62 GLN D O 1
ATOM 2543 N N . MET D 1 39 ? -7.460 -29.671 28.131 1.00 23.63 63 MET D N 1
ATOM 2544 C CA . MET D 1 39 ? -7.103 -29.070 29.425 1.00 25.13 63 MET D CA 1
ATOM 2545 C C . MET D 1 39 ? -7.933 -27.818 29.716 1.00 24.26 63 MET D C 1
ATOM 2546 O O . MET D 1 39 ? -8.432 -27.642 30.831 1.00 24.32 63 MET D O 1
ATOM 2551 N N . LEU D 1 40 ? -8.080 -26.969 28.705 1.00 23.50 64 LEU D N 1
ATOM 2552 C CA . LEU D 1 40 ? -8.885 -25.750 28.838 1.00 23.37 64 LEU D CA 1
ATOM 2553 C C . LEU D 1 40 ? -10.341 -26.064 29.181 1.00 23.66 64 LEU D C 1
ATOM 2554 O O . LEU D 1 40 ? -10.917 -25.440 30.078 1.00 23.26 64 LEU D O 1
ATOM 2559 N N . LEU D 1 41 ? -10.926 -27.043 28.493 1.00 23.42 65 LEU D N 1
ATOM 2560 C CA . LEU D 1 41 ? -12.314 -27.422 28.771 1.00 24.22 65 LEU D CA 1
ATOM 2561 C C . LEU D 1 41 ? -12.465 -27.972 30.186 1.00 24.46 65 LEU D C 1
ATOM 2562 O O . LEU D 1 41 ? -13.438 -27.661 30.876 1.00 24.20 65 LEU D O 1
ATOM 2567 N N . ASP D 1 42 ? -11.507 -28.806 30.591 1.00 24.77 66 ASP D N 1
ATOM 2568 C CA . ASP D 1 42 ? -11.505 -29.420 31.923 1.00 25.92 66 ASP D CA 1
ATOM 2569 C C . ASP D 1 42 ? -11.486 -28.346 33.005 1.00 25.63 66 ASP D C 1
ATOM 2570 O O . ASP D 1 42 ? -12.250 -28.411 33.971 1.00 26.18 66 ASP D O 1
ATOM 2575 N N . MET D 1 43 ? -10.610 -27.359 32.830 1.00 25.36 67 MET D N 1
ATOM 2576 C CA . MET D 1 43 ? -10.501 -26.237 33.765 1.00 25.54 67 MET D CA 1
ATOM 2577 C C . MET D 1 43 ? -11.775 -25.396 33.735 1.00 25.00 67 MET D C 1
ATOM 2578 O O . MET D 1 43 ? -12.313 -25.044 34.780 1.00 25.47 67 MET D O 1
ATOM 2583 N N . ALA D 1 44 ? -12.258 -25.091 32.531 1.00 23.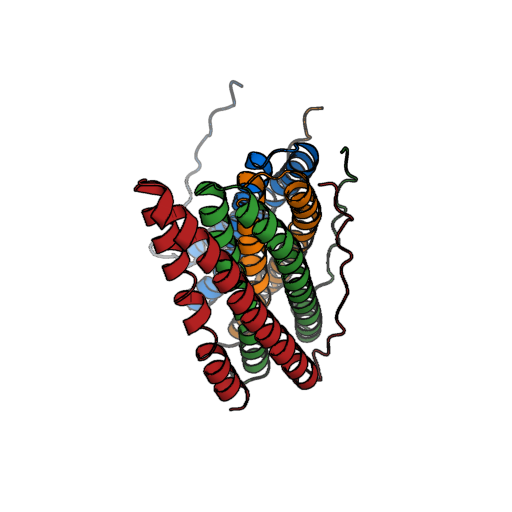67 68 ALA D N 1
ATOM 2584 C CA . ALA D 1 44 ? -13.444 -24.255 32.367 1.00 23.22 68 ALA D CA 1
ATOM 2585 C C . ALA D 1 44 ? -14.675 -24.825 33.086 1.00 24.11 68 ALA D C 1
ATOM 2586 O O . ALA D 1 44 ? -15.420 -24.086 33.727 1.00 23.63 68 ALA D O 1
ATOM 2588 N N . LYS D 1 45 ? -14.893 -26.133 32.984 1.00 24.55 69 LYS D N 1
ATOM 2589 C CA . LYS D 1 45 ? -16.075 -26.722 33.610 1.00 25.40 69 LYS D CA 1
ATOM 2590 C C . LYS D 1 45 ? -16.077 -26.475 35.126 1.00 25.92 69 LYS D C 1
ATOM 2591 O O . LYS D 1 45 ? -17.108 -26.124 35.708 1.00 26.19 69 LYS D O 1
ATOM 2597 N N . ILE D 1 46 ? -14.908 -26.618 35.745 1.00 25.88 70 ILE D N 1
ATOM 2598 C CA . ILE D 1 46 ? -14.765 -26.426 37.193 1.00 26.60 70 ILE D CA 1
ATOM 2599 C C . ILE D 1 46 ? -14.779 -24.942 37.562 1.00 26.32 70 ILE D C 1
ATOM 2600 O O . ILE D 1 46 ? -15.432 -24.548 38.532 1.00 27.08 70 ILE D O 1
ATOM 2605 N N . ALA D 1 47 ? -14.066 -24.122 36.792 1.00 25.43 71 ALA D N 1
ATOM 2606 C CA . ALA D 1 47 ? -14.032 -22.682 37.043 1.00 25.28 71 ALA D CA 1
ATOM 2607 C C . ALA D 1 47 ? -15.431 -22.080 36.943 1.00 25.98 71 ALA D C 1
ATOM 2608 O O . ALA D 1 47 ? -15.770 -21.171 37.697 1.00 26.64 71 ALA D O 1
ATOM 2610 N N . LEU D 1 48 ? -16.246 -22.606 36.029 1.00 25.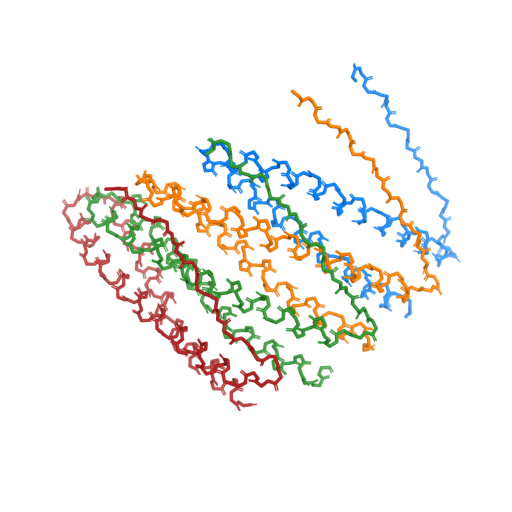24 72 LEU D N 1
ATOM 2611 C CA . LEU D 1 48 ? -17.621 -22.133 35.869 1.00 25.85 72 LEU D CA 1
ATOM 2612 C C . LEU D 1 48 ? -18.458 -22.393 37.113 1.00 26.96 72 LEU D C 1
ATOM 2613 O O . LEU D 1 48 ? -19.138 -21.494 37.608 1.00 26.86 72 LEU D O 1
ATOM 2618 N N . GLU D 1 49 ? -18.398 -23.618 37.624 1.00 27.65 73 GLU D N 1
ATOM 2619 C CA . GLU D 1 49 ? -19.201 -23.973 38.780 1.00 29.42 73 GLU D CA 1
ATOM 2620 C C . GLU D 1 49 ? -18.716 -23.229 40.022 1.00 29.91 73 GLU D C 1
ATOM 2621 O O . GLU D 1 49 ? -19.526 -22.784 40.832 1.00 30.47 73 GLU D O 1
ATOM 2627 N N . ASN D 1 50 ? -17.402 -23.051 40.138 1.00 30.00 74 ASN D N 1
ATOM 2628 C CA . ASN D 1 50 ? -16.832 -22.274 41.244 1.00 31.14 74 ASN D CA 1
ATOM 2629 C C . ASN D 1 50 ? -17.302 -20.827 41.193 1.00 31.31 74 ASN D C 1
ATOM 2630 O O . ASN D 1 50 ? -17.694 -20.271 42.213 1.00 32.09 74 ASN D O 1
ATOM 2635 N N . ALA D 1 51 ? -17.267 -20.235 39.998 1.00 30.88 75 ALA D N 1
ATOM 2636 C CA . ALA D 1 51 ? -17.722 -18.858 39.793 1.00 31.39 75 ALA D CA 1
ATOM 2637 C C . ALA D 1 51 ? -19.223 -18.685 40.031 1.00 32.25 75 ALA D C 1
ATOM 2638 O O . ALA D 1 51 ? -19.664 -17.668 40.576 1.00 32.97 75 ALA D O 1
ATOM 2640 N N . LYS D 1 52 ? -20.010 -19.683 39.633 1.00 32.63 76 LYS D N 1
ATOM 2641 C CA . LYS D 1 52 ? -21.453 -19.644 39.833 1.00 33.78 76 LYS D CA 1
ATOM 2642 C C . LYS D 1 52 ? -21.800 -19.652 41.314 1.00 35.44 76 LYS D C 1
ATOM 2643 O O . LYS D 1 52 ? -22.729 -18.968 41.742 1.00 35.96 76 LYS D O 1
ATOM 2649 N N . ASN D 1 53 ? -21.031 -20.405 42.090 1.00 36.59 77 ASN D N 1
ATOM 2650 C CA . ASN D 1 53 ? -21.301 -20.559 43.522 1.00 38.80 77 ASN D CA 1
ATOM 2651 C C . ASN D 1 53 ? -20.535 -19.606 44.452 1.00 39.63 77 ASN D C 1
ATOM 2652 O O . ASN D 1 53 ? -20.815 -19.552 45.655 1.00 41.06 77 ASN D O 1
ATOM 2657 N N . ALA D 1 54 ? -19.586 -18.847 43.907 1.00 39.83 78 ALA D N 1
ATOM 2658 C CA . ALA D 1 54 ? -18.727 -17.996 44.741 1.00 40.60 78 ALA D CA 1
ATOM 2659 C C . ALA D 1 54 ? -19.326 -16.636 45.106 1.00 41.39 78 ALA D C 1
ATOM 2660 O O . ALA D 1 54 ? -18.901 -16.032 46.093 1.00 42.28 78 ALA D O 1
ATOM 2662 N N . ASP D 1 55 ? -20.311 -16.165 44.332 1.00 41.09 79 ASP D N 1
ATOM 2663 C CA . ASP D 1 55 ? -20.841 -14.785 44.463 1.00 41.35 79 ASP D CA 1
ATOM 2664 C C . ASP D 1 55 ? -19.672 -13.818 44.643 1.00 40.69 79 ASP D C 1
ATOM 2665 O O . ASP D 1 55 ? -19.568 -13.086 45.635 1.00 41.32 79 ASP D O 1
ATOM 2670 N N . SER D 1 56 ? -18.778 -13.859 43.662 1.00 38.46 80 SER D N 1
ATOM 2671 C CA . SER D 1 56 ? -17.492 -13.203 43.737 1.00 37.62 80 SER D CA 1
ATOM 2672 C C . SER D 1 56 ? -17.120 -12.700 42.352 1.00 35.89 80 SER D C 1
ATOM 2673 O O . SER D 1 56 ? -16.916 -13.509 41.439 1.00 35.14 80 SER D O 1
ATOM 2676 N N . PRO D 1 57 ? -17.013 -11.368 42.193 1.00 35.21 81 PRO D N 1
ATOM 2677 C CA . PRO D 1 57 ? -16.630 -10.798 40.906 1.00 33.93 81 PRO D CA 1
ATOM 2678 C C . PRO D 1 57 ? -15.276 -11.333 40.440 1.00 32.68 81 PRO D C 1
ATOM 2679 O O . PRO D 1 57 ? -15.059 -11.515 39.241 1.00 31.44 81 PRO D O 1
ATOM 2683 N N . ARG D 1 58 ? -14.376 -11.591 41.384 1.00 32.59 82 ARG D N 1
ATOM 2684 C CA . ARG D 1 58 ? -13.055 -12.129 41.054 1.00 32.29 82 ARG D CA 1
ATOM 2685 C C . ARG D 1 58 ? -13.142 -13.459 40.296 1.00 31.05 82 ARG D C 1
ATOM 2686 O O . ARG D 1 58 ? -12.400 -13.679 39.334 1.00 30.16 82 ARG D O 1
ATOM 2694 N N . HIS D 1 59 ? -14.056 -14.332 40.714 1.00 30.68 83 HIS D N 1
ATOM 2695 C CA . HIS D 1 59 ? -14.259 -15.616 40.038 1.00 30.14 83 HIS D CA 1
ATOM 2696 C C . HIS D 1 59 ? -14.801 -15.425 38.622 1.00 29.38 83 HIS D C 1
ATOM 2697 O O . HIS D 1 59 ? -14.360 -16.090 37.676 1.00 28.35 83 HIS D O 1
ATOM 2704 N N . VAL D 1 60 ? -15.746 -14.503 38.482 1.00 29.49 84 VAL D N 1
ATOM 2705 C CA . VAL D 1 60 ? -16.316 -14.193 37.171 1.00 29.47 84 VAL D CA 1
ATOM 2706 C C . VAL D 1 60 ? -15.231 -13.629 36.253 1.00 30.00 84 VAL D C 1
ATOM 2707 O O . VAL D 1 60 ? -15.119 -14.048 35.099 1.00 29.61 84 VAL D O 1
ATOM 2711 N N . GLU D 1 61 ? -14.443 -12.688 36.776 1.00 31.44 85 GLU D N 1
ATOM 2712 C CA . GLU D 1 61 ? -13.348 -12.043 36.034 1.00 32.65 85 GLU D CA 1
ATOM 2713 C C . GLU D 1 61 ? -12.357 -13.065 35.485 1.00 31.76 85 GLU D C 1
ATOM 2714 O O . GLU D 1 61 ? -11.963 -13.001 34.316 1.00 31.39 85 GLU D O 1
ATOM 2720 N N . VAL D 1 62 ? -11.953 -14.010 36.326 1.00 32.02 86 VAL D N 1
ATOM 2721 C CA . VAL D 1 62 ? -10.995 -15.029 35.903 1.00 31.87 86 VAL D CA 1
ATOM 2722 C C . VAL D 1 62 ? -11.626 -16.043 34.934 1.00 31.13 86 VAL D C 1
ATOM 2723 O O . VAL D 1 62 ? -10.966 -16.495 33.984 1.00 30.55 86 VAL D O 1
ATOM 2727 N N . PHE D 1 63 ? -12.908 -16.361 35.133 1.00 30.77 87 PHE D N 1
ATOM 2728 C CA . PHE D 1 63 ? -13.631 -17.213 34.180 1.00 29.78 87 PHE D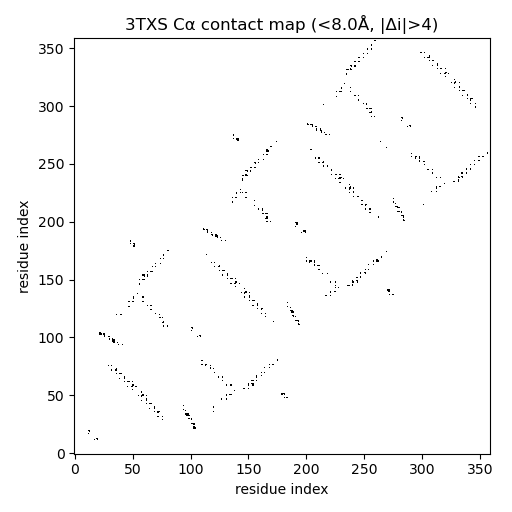 CA 1
ATOM 2729 C C . PHE D 1 63 ? -13.677 -16.568 32.788 1.00 28.81 87 PHE D C 1
ATOM 2730 O O . PHE D 1 63 ? -13.483 -17.250 31.776 1.00 28.36 87 PHE D O 1
ATOM 2738 N N . ALA D 1 64 ? -13.947 -15.265 32.740 1.00 28.75 88 ALA D N 1
ATOM 2739 C CA . ALA D 1 64 ? -13.910 -14.532 31.468 1.00 28.62 88 ALA D CA 1
ATOM 2740 C C . ALA D 1 64 ? -12.526 -14.640 30.819 1.00 28.86 88 ALA D C 1
ATOM 2741 O O . ALA D 1 64 ? -12.416 -14.937 29.629 1.00 27.98 88 ALA D O 1
ATOM 2743 N N . GLN D 1 65 ? -11.474 -14.428 31.610 1.00 29.34 89 GLN D N 1
ATOM 2744 C CA . GLN D 1 65 ? -10.091 -14.552 31.123 1.00 30.10 89 GLN D CA 1
ATOM 2745 C C . GLN D 1 65 ? -9.830 -15.930 30.498 1.00 28.77 89 GLN D C 1
ATOM 2746 O O . GLN D 1 65 ? -9.222 -16.047 29.421 1.00 28.44 89 GLN D O 1
ATOM 2752 N N . LEU D 1 66 ? -10.317 -16.967 31.172 1.00 28.40 90 LEU D N 1
ATOM 2753 C CA . LEU D 1 66 ? -10.193 -18.347 30.715 1.00 27.43 90 LEU D CA 1
ATOM 2754 C C . LEU D 1 66 ? -10.903 -18.572 29.378 1.00 27.18 90 LEU D C 1
ATOM 2755 O O . LEU D 1 66 ? -10.362 -19.228 28.484 1.00 26.23 90 LEU D O 1
ATOM 2760 N N . MET D 1 67 ? -12.108 -18.015 29.240 1.00 26.04 91 MET D N 1
ATOM 2761 C CA . MET D 1 67 ? -12.863 -18.102 27.991 1.00 25.78 91 MET D CA 1
ATOM 2762 C C . MET D 1 67 ? -12.098 -17.415 26.868 1.00 25.25 91 MET D C 1
ATOM 2763 O O . MET D 1 67 ? -12.107 -17.888 25.730 1.00 24.89 91 MET D O 1
ATOM 2768 N N . GLY D 1 68 ? -11.433 -16.309 27.202 1.00 25.16 92 GLY D N 1
ATOM 2769 C CA . GLY D 1 68 ? -10.624 -15.567 26.236 1.00 25.52 92 GLY D CA 1
ATOM 2770 C C . GLY D 1 68 ? -9.498 -16.417 25.684 1.00 25.39 92 GLY D C 1
ATOM 2771 O O . GLY D 1 68 ? -9.260 -16.453 24.469 1.00 24.73 92 GLY D O 1
ATOM 2772 N N . GLN D 1 69 ? -8.813 -17.120 26.578 1.00 25.17 93 GLN D N 1
ATOM 2773 C CA . GLN D 1 69 ? -7.720 -18.008 26.186 1.00 25.77 93 GLN D CA 1
ATOM 2774 C C . GLN D 1 69 ? -8.235 -19.214 25.400 1.00 25.87 93 GLN D C 1
ATOM 2775 O O . GLN D 1 69 ? -7.614 -19.649 24.429 1.00 25.70 93 GLN D O 1
ATOM 2781 N N . MET D 1 70 ? -9.392 -19.729 25.808 1.00 26.35 94 MET D N 1
ATOM 2782 C CA A MET D 1 70 ? -10.038 -20.830 25.103 0.50 26.42 94 MET D CA 1
ATOM 2783 C CA B MET D 1 70 ? -10.032 -20.828 25.101 0.50 26.79 94 MET D CA 1
ATOM 2784 C C . MET D 1 70 ? -10.322 -20.459 23.648 1.00 26.48 94 MET D C 1
ATOM 2785 O O . MET D 1 70 ? -10.043 -21.233 22.739 1.00 25.94 94 MET D O 1
ATOM 2794 N N . THR D 1 71 ? -10.873 -19.264 23.429 1.00 26.14 95 THR D N 1
ATOM 2795 C CA . THR D 1 71 ? -11.132 -18.769 22.075 1.00 26.28 95 THR D CA 1
ATOM 2796 C C . THR D 1 71 ? -9.843 -18.606 21.250 1.00 26.65 95 THR D C 1
ATOM 2797 O O . THR D 1 71 ? -9.795 -18.995 20.079 1.00 26.08 95 THR D O 1
ATOM 2801 N N . THR D 1 72 ? -8.827 -18.004 21.860 1.00 27.49 96 THR D N 1
ATOM 2802 C CA . THR D 1 72 ? -7.538 -17.772 21.197 1.00 29.06 96 THR D CA 1
ATOM 2803 C C . THR D 1 72 ? -6.910 -19.099 20.788 1.00 29.33 96 THR D C 1
ATOM 2804 O O . THR D 1 72 ? -6.572 -19.316 19.616 1.00 29.52 96 THR D O 1
ATOM 2808 N N . THR D 1 73 ? -6.790 -19.997 21.757 1.00 29.92 97 THR D N 1
ATOM 2809 C CA . THR D 1 73 ? -6.219 -21.324 21.529 1.00 30.48 97 THR D CA 1
ATOM 2810 C C . THR D 1 73 ? -7.044 -22.101 20.491 1.00 30.95 97 THR D C 1
ATOM 2811 O O . THR D 1 73 ? -6.492 -22.712 19.576 1.00 31.78 97 THR D O 1
ATOM 2815 N N . ASN D 1 74 ? -8.366 -22.021 20.607 1.00 32.08 98 ASN D N 1
ATOM 2816 C CA . ASN D 1 74 ? -9.296 -22.589 19.637 1.00 32.48 98 ASN D CA 1
ATOM 2817 C C . ASN D 1 74 ? -9.127 -22.068 18.202 1.00 32.84 98 ASN D C 1
ATOM 2818 O O . ASN D 1 74 ? -9.175 -22.859 17.255 1.00 33.54 98 ASN D O 1
ATOM 2823 N N . LYS D 1 75 ? -8.935 -20.753 18.047 1.00 31.82 99 LYS D N 1
ATOM 2824 C CA . LYS D 1 75 ? -8.707 -20.109 16.737 1.00 31.97 99 LYS D CA 1
ATOM 2825 C C . LYS D 1 75 ? -7.468 -20.645 16.016 1.00 31.24 99 LYS D C 1
ATOM 2826 O O . LYS D 1 75 ? -7.370 -20.611 14.776 1.00 31.35 99 LYS D O 1
ATOM 2832 N N . GLU D 1 76 ? -6.508 -21.110 16.799 1.00 29.60 100 GLU D N 1
ATOM 2833 C CA . GLU D 1 76 ? -5.219 -21.519 16.259 1.00 29.47 100 GLU D CA 1
ATOM 2834 C C . GLU D 1 76 ? -5.253 -22.866 15.542 1.00 29.06 100 GLU D C 1
ATOM 2835 O O . GLU D 1 76 ? -4.396 -23.131 14.700 1.00 28.40 100 GLU D O 1
ATOM 2841 N N . MET D 1 77 ? -6.247 -23.699 15.861 1.00 29.11 101 MET D N 1
ATOM 2842 C CA A MET D 1 77 ? -6.391 -25.002 15.197 0.70 30.08 101 MET D CA 1
ATOM 2843 C CA B MET D 1 77 ? -6.376 -25.003 15.213 0.30 29.66 101 MET D CA 1
ATOM 2844 C C . MET D 1 77 ? -6.612 -24.870 13.703 1.00 30.18 101 MET D C 1
ATOM 2845 O O . MET D 1 77 ? -5.984 -25.566 12.914 1.00 30.10 101 MET D O 1
ATOM 2854 N N . LEU D 1 78 ? -7.509 -23.974 13.305 1.00 30.60 102 LEU D N 1
ATOM 2855 C CA . LEU D 1 78 ? -7.754 -23.789 11.876 1.00 31.59 102 LEU D CA 1
ATOM 2856 C C . LEU D 1 78 ? -6.611 -23.044 11.202 1.00 31.63 102 LEU D C 1
ATOM 2857 O O . LEU D 1 78 ? -6.304 -23.293 10.034 1.00 31.69 102 LEU D O 1
ATOM 2862 N N . LYS D 1 79 ? -5.972 -22.139 11.948 1.00 30.81 103 LYS D N 1
ATOM 2863 C CA . LYS D 1 79 ? -4.769 -21.458 11.468 1.00 31.61 103 LYS D CA 1
ATOM 2864 C C . LYS D 1 79 ? -3.644 -22.448 11.179 1.00 31.07 103 LYS D C 1
ATOM 2865 O O . LYS D 1 79 ? -2.915 -22.278 10.200 1.00 31.35 103 LYS D O 1
ATOM 2871 N N . MET D 1 80 ? -3.517 -23.477 12.025 1.00 30.17 104 MET D N 1
ATOM 2872 C CA . MET D 1 80 ? -2.559 -24.578 11.814 1.00 30.72 104 MET D CA 1
ATOM 2873 C C . MET D 1 80 ? -2.760 -25.211 10.437 1.00 30.04 104 MET D C 1
ATOM 2874 O O . MET D 1 80 ? -1.797 -25.439 9.701 1.00 30.06 104 MET D O 1
ATOM 2879 N N . HIS D 1 81 ? -4.016 -25.483 10.091 1.00 29.48 105 HIS D N 1
ATOM 2880 C CA . HIS D 1 81 ? -4.330 -26.105 8.809 1.00 29.87 105 HIS D CA 1
ATOM 2881 C C . HIS D 1 81 ? -4.013 -25.185 7.637 1.00 30.80 105 HIS D C 1
ATOM 2882 O O . HIS D 1 81 ? -3.468 -25.631 6.629 1.00 31.13 105 HIS D O 1
ATOM 2889 N N . LYS D 1 82 ? -4.308 -23.896 7.791 1.00 31.23 106 LYS D N 1
ATOM 2890 C CA . LYS D 1 82 ? -3.960 -22.902 6.774 1.00 32.83 106 LYS D CA 1
ATOM 2891 C C . LYS D 1 82 ? -2.448 -22.843 6.551 1.00 32.68 106 LYS D C 1
ATOM 2892 O O . LYS D 1 82 ? -1.987 -22.771 5.415 1.00 32.92 106 LYS D O 1
ATOM 2898 N N . GLU D 1 83 ? -1.691 -22.881 7.647 1.00 32.18 107 GLU D N 1
ATOM 2899 C CA . GLU D 1 83 ? -0.223 -22.940 7.610 1.00 32.66 107 GLU D CA 1
ATOM 2900 C C . GLU D 1 83 ? 0.298 -24.181 6.883 1.00 32.60 107 GLU D C 1
ATOM 2901 O O . GLU D 1 83 ? 1.222 -24.097 6.059 1.00 32.33 107 GLU D O 1
ATOM 2907 N N . MET D 1 84 ? -0.296 -25.332 7.191 1.00 32.30 108 MET D N 1
ATOM 2908 C CA . MET D 1 84 ? 0.060 -26.584 6.528 1.00 32.85 108 MET D CA 1
ATOM 2909 C C . MET D 1 84 ? -0.247 -26.550 5.034 1.00 34.15 108 MET D C 1
ATOM 2910 O O . MET D 1 84 ? 0.541 -27.048 4.237 1.00 34.65 108 MET D O 1
ATOM 2915 N N . LYS D 1 85 ? -1.381 -25.952 4.668 1.00 35.12 109 LYS D N 1
ATOM 2916 C CA . LYS D 1 85 ? -1.761 -25.772 3.262 1.00 37.21 109 LYS D CA 1
ATOM 2917 C C . LYS D 1 85 ? -0.723 -24.917 2.533 1.00 38.18 109 LYS D C 1
ATOM 2918 O O . LYS D 1 85 ? -0.330 -25.235 1.411 1.00 38.99 109 LYS D O 1
ATOM 2924 N N . ASP D 1 86 ? -0.275 -23.842 3.181 1.00 38.59 110 ASP D N 1
ATOM 2925 C CA . ASP D 1 86 ? 0.768 -22.985 2.618 1.00 39.91 110 ASP D CA 1
ATOM 2926 C C . ASP D 1 86 ? 2.122 -23.702 2.557 1.00 39.83 110 ASP D C 1
ATOM 2927 O O . ASP D 1 86 ? 2.844 -23.565 1.570 1.00 40.11 110 ASP D O 1
ATOM 2932 N N . LEU D 1 87 ? 2.455 -24.472 3.598 1.00 38.83 111 LEU D N 1
ATOM 2933 C CA . LEU D 1 87 ? 3.677 -25.293 3.603 1.00 39.64 111 LEU D CA 1
ATOM 2934 C C . LEU D 1 87 ? 3.786 -26.248 2.413 1.00 41.36 111 LEU D C 1
ATOM 2935 O O . LEU D 1 87 ? 4.839 -26.338 1.778 1.00 42.18 111 LEU D O 1
ATOM 2940 N N . ALA D 1 88 ? 2.700 -26.962 2.119 1.00 42.87 112 ALA D N 1
ATOM 2941 C CA . ALA D 1 88 ? 2.637 -27.862 0.955 1.00 44.92 112 ALA D CA 1
ATOM 2942 C C . ALA D 1 88 ? 2.767 -27.123 -0.386 1.00 46.70 112 ALA D C 1
ATOM 2943 O O . ALA D 1 88 ? 3.237 -27.692 -1.381 1.00 47.82 112 ALA D O 1
ATOM 2945 N N . GLY D 1 89 ? 2.346 -25.860 -0.411 1.00 47.38 113 GLY D N 1
ATOM 2946 C CA . GLY D 1 89 ? 2.432 -25.044 -1.620 1.00 49.09 113 GLY D CA 1
ATOM 2947 C C . GLY D 1 89 ? 3.855 -24.623 -1.921 1.00 49.42 113 GLY D C 1
ATOM 2948 O O . GLY D 1 89 ? 4.086 -23.554 -2.487 1.00 50.88 113 GLY D O 1
#

Secondary structure (DSSP, 8-state):
-PPPPPPP-PPP--TTSHHHHHHHHHHHHHHHHHHHHHHHHHHHHHHHHHHHHH--HHHHHHHHHHHHHHHHHHHHHHHHHHHHHHH--/-PPPPPPP-PPP--TTSHHHHHHHHHHHHHHHHHHHHHHHHHHHHHHHHHHHTS--HHHHHHHHHHHHHHHHHHHHHHHHHHHHHHHS--/--PPPP---PPP--TTSHHHHHHHHHHHHHHHHHHHHHHHHHHHHHHHHHHHHH--HHHHHHHHHHHHHHHHHHHHHHHHHHHHHHHHS--/---PPP---PPP--TTSHHHHHHHHHHHHHHHHHHHHHHHHHHHHHHHHHHHHH--HHHHHHHHHHHHHHHHHHHHHHHHHHHHHHHH-

Solvent-accessible surface area: 19089 Å² total; per-residue (Å²): 188,157,169,94,119,153,96,144,196,135,114,130,79,39,114,154,81,137,92,83,24,21,20,89,80,6,68,88,66,3,86,59,33,20,37,83,9,17,106,24,21,50,94,0,100,38,21,2,35,67,2,5,34,37,95,27,22,135,83,7,28,64,2,7,104,31,0,17,92,4,8,68,20,12,70,63,5,6,82,14,0,104,115,20,61,94,92,61,107,199,140,129,88,122,73,122,67,148,95,33,123,19,39,27,118,80,45,100,84,0,12,16,77,0,0,75,26,4,4,44,3,9,22,20,1,10,40,1,1,19,18,0,0,94,18,5,2,36,36,1,4,72,38,67,25,23,77,31,9,27,4,0,9,71,0,0,17,29,5,6,54,7,9,53,19,5,8,82,8,2,52,51,12,43,73,15,92,41,139,137,131,77,83,94,51,132,40,189,88,28,128,18,38,28,114,82,46,98,85,1,15,19,75,1,2,69,32,1,4,69,2,8,22,15,1,12,42,1,3,32,19,0,0,111,16,7,12,80,18,4,50,126,35,97,26,26,85,30,12,26,3,1,7,77,0,0,16,32,11,7,60,10,12,60,21,5,6,82,2,0,100,35,12,71,50,12,92,41,104,109,121,145,76,81,99,50,94,42,168,100,34,132,20,44,33,114,82,44,122,87,1,13,57,80,0,56,116,28,1,105,92,12,11,71,73,2,49,108,16,2,85,41,1,6,116,54,7,67,77,46,12,134,128,38,145,26,115,90,33,86,100,2,43,59,73,0,63,37,32,62,81,66,8,97,122,25,47,137,96,7,82,143,41,39,160,94,12,95,85

Radius of gyration: 23.49 Å; Cα contacts (8 Å, |Δi|>4): 356; chains: 4; bounding box: 61×56×51 Å

Sequence (359 aa):
QVYAPLVLRDPVSNPNNRKIDQDDDYELVRRNMHYQSQMMLLDMAKIALENAKNADSPRHVEVFAQLMGQMMTTTNKEMLKMMHKEMKDLAGQVYAPLVLRDPVSNPNNRKIDQDDDYELVRRNMMHYQSQMMLLDMAKIALENAKNADSPRHVEVVFAQLMGQMTTTNKEMMLKMHKEMKDLAGAQVYAPLVLRRDPVSNPNNRKIDQDDDYELVRRNMHYQSQMLLDMAKIALENAKNADSPRHVEVFAQLMGQMMTTTNKEMLKMHKEMKDLAGAAQVYAPLVLRDPVVSNPNNRKIDQDDDYELVRRNMHYQSQMLLDMAKIALENAKNADSPRHVEVFAQLMGQMMTTTNKEMMLKMHKEMKDLAG

InterPro domains:
  IPR020342 Bacteriophage T4, Gp16, DNA-packaging [PF11053] (5-125)

Foldseek 3Di:
DPDDDDDDDDDDADPPVHVVVVVVVLVVVLVVLVVCLVVLVVVLVVLVVCLVPVPDPVSVVVSVVSVVVNVVSVVVNVVSVVVVVVVVD/DDDDDDDDDDDDADPPPHVVVVVVVLVVVLVVLVVVLVVLVVVLVVLVVCCVPPVDVVSVVVSVVSVVVNVVSVVVNVVSVVVVVVVVPD/DPDDDDDDDDDDADPPVHVVVVVVVLVVVLVVLVVCLVVLVVVLVVLVVCLVPVPDVVSVVVSVVSVVVNVVSVVVNVVSVVVVVVVPDDD/DDDDDDDDDDDDADPPVHVVVVVVVLVVVLVVLVVVLVVLVVVLVVLVVCLVPVPDVVSVVVSVVSVVVNVVSVVVNVVSVVVVVVVVD

GO terms:
  GO:0042802 identical protein binding (F, IPI)

B-factor: mean 32.58, std 8.29, range [20.42, 64.55]

Organism: NCBI:txid2907963